Protein AF-A0AAW0WDM2-F1 (afdb_monomer_lite)

Radius of gyration: 20.26 Å; chains: 1; bounding box: 42×29×61 Å

pLDDT: mean 85.29, std 6.75, range [55.72, 93.56]

Secondary structure (DSSP, 8-state):
-B-S-EEEE-SS-EEEEEEEEE-SEEEEE-SSEEEEEEEEEESSEEEEE-SSEEEEEEEEEEEEEEEEE-SSEEEEEEEEEEEEEEEEE-SSEEEEEEEEEEEEEEEEE-SSEEEEEEEEEEEEEEEEE-SSEEEEEEEEEEEEEEEEEESSEEEEEEEEEEEEEEEEEESSEEEEEEEEEEEEEEEEE-SSEEEEEEEEEEEEEEEEE-SSEEEEEEEEEEEEEEEEE-SSEEEEEEEEEEEEEEEE-

Foldseek 3Di:
DEDAEEEDDDAAEDEEEAEEAEYQYYEYEHAAEYHYEHYEYDHAEYEYDYAEYYHEYQYEYDYQEYEYEYAAEYAYEQYEYDYQYYEYEYAAYYAYYQYEYDYQDAEYEYAHEAHEYQYEDDYAEAEYEYAAEYEYENYEYDYAEHEYEYAAYYYEEQYEEEYAEYEYEYEAYDHEENYEYEYQEYEYEYAAEDAYYQYEDDYAEYEYEYAAEDHEENYEEEYAEYEYEYNHYDDYYNYDYDYVYYDYD

Organism: Cherax quadricarinatus (NCBI:txid27406)

Sequence (249 aa):
YLCARFTDFVQDSLSLYHICYLCPRFTIFVPDSLYLCQIHYLGTGFTIFVPDLLYLYQIHYLCTRLIIFVPDSLSLYQIHYLCTRFIMFVPDSLSLYQIRYLSTRFTIFVPGLLYLYQIHYLCTRFTVFVPDSLSLYQIHCLCTRFTVFVPDSLSLNQIHYFCTRFTIFVTDSLSLSQIHCLCTRFTVIVPDSLSLYQIHYLCTRFTIFVPDSLYLYQIHCLYTRFITFVPDSLSLYQIHYLCTRFTIF

Structure (mmCIF, N/CA/C/O backbone):
data_AF-A0AAW0WDM2-F1
#
_entry.id   AF-A0AAW0WDM2-F1
#
loop_
_atom_site.group_PDB
_atom_site.id
_atom_site.type_symbol
_atom_site.label_atom_id
_atom_site.label_alt_id
_atom_site.label_comp_id
_atom_site.label_asym_id
_atom_site.label_entity_id
_atom_site.label_seq_id
_atom_site.pdbx_PDB_ins_code
_atom_site.Cartn_x
_atom_site.Cartn_y
_atom_site.Cartn_z
_atom_site.occupancy
_atom_site.B_iso_or_equiv
_atom_site.auth_seq_id
_atom_site.auth_comp_id
_atom_site.auth_asym_id
_atom_site.auth_atom_id
_atom_site.pdbx_PDB_model_num
ATOM 1 N N . TYR A 1 1 ? 12.343 15.964 -24.902 1.00 60.69 1 TYR A N 1
ATOM 2 C CA . TYR A 1 1 ? 11.779 15.396 -26.144 1.00 60.69 1 TYR A CA 1
ATOM 3 C C . TYR A 1 1 ? 10.294 15.699 -26.241 1.00 60.69 1 TYR A C 1
ATOM 5 O O . TYR A 1 1 ? 9.592 15.554 -25.243 1.00 60.69 1 TYR A O 1
ATOM 13 N N . LEU A 1 2 ? 9.839 16.141 -27.416 1.00 60.16 2 LEU A N 1
ATOM 14 C CA . LEU A 1 2 ? 8.437 16.448 -27.705 1.00 60.16 2 LEU A CA 1
ATOM 15 C C . LEU A 1 2 ? 7.933 15.421 -28.718 1.00 60.16 2 LEU A C 1
ATOM 17 O O . LEU A 1 2 ? 8.540 15.255 -29.773 1.00 60.16 2 LEU A O 1
ATOM 21 N N . CYS A 1 3 ? 6.890 14.673 -28.372 1.00 65.88 3 CYS A N 1
ATOM 22 C CA . CYS A 1 3 ? 6.428 13.565 -29.202 1.00 65.88 3 CYS A CA 1
ATOM 23 C C . CYS A 1 3 ? 4.940 13.272 -28.993 1.00 65.88 3 CYS A C 1
ATOM 25 O O . CYS A 1 3 ? 4.391 13.537 -27.926 1.00 65.88 3 CYS A O 1
ATOM 27 N N . ALA A 1 4 ? 4.278 12.696 -29.999 1.00 55.72 4 ALA A N 1
ATOM 28 C CA . ALA A 1 4 ? 2.874 12.285 -29.893 1.00 55.72 4 ALA A CA 1
ATOM 29 C C . ALA A 1 4 ? 2.705 10.946 -29.149 1.00 55.72 4 ALA A C 1
ATOM 31 O O . ALA A 1 4 ? 1.710 10.728 -28.462 1.00 55.72 4 ALA A O 1
ATOM 32 N N . ARG A 1 5 ? 3.681 10.043 -29.258 1.00 61.44 5 ARG A N 1
ATOM 33 C CA . ARG A 1 5 ? 3.767 8.788 -28.506 1.00 61.44 5 ARG A CA 1
ATOM 34 C C . ARG A 1 5 ? 5.228 8.362 -28.469 1.00 61.44 5 ARG A C 1
ATOM 36 O O . ARG A 1 5 ? 5.903 8.471 -29.486 1.00 61.44 5 ARG A O 1
ATOM 43 N N . PHE A 1 6 ? 5.682 7.878 -27.320 1.00 72.62 6 PHE A N 1
ATOM 44 C CA . PHE A 1 6 ? 7.016 7.310 -27.162 1.00 72.62 6 PHE A CA 1
ATOM 45 C C . PHE A 1 6 ? 6.918 5.881 -26.649 1.00 72.62 6 PHE A C 1
ATOM 47 O O . PHE A 1 6 ? 6.213 5.631 -25.667 1.00 72.62 6 PHE A O 1
ATOM 54 N N . THR A 1 7 ? 7.601 4.970 -27.327 1.00 69.62 7 THR A N 1
ATOM 55 C CA . THR A 1 7 ? 7.732 3.562 -26.957 1.00 69.62 7 THR A CA 1
ATOM 56 C C . THR A 1 7 ? 9.203 3.205 -27.090 1.00 69.62 7 THR A C 1
ATOM 58 O O . THR A 1 7 ? 9.667 3.051 -28.217 1.00 69.62 7 THR A O 1
ATOM 61 N N . ASP A 1 8 ? 9.905 3.090 -25.967 1.00 75.19 8 ASP A N 1
ATOM 62 C CA . ASP A 1 8 ? 11.294 2.624 -25.951 1.00 75.19 8 ASP A CA 1
ATOM 63 C C . ASP A 1 8 ? 11.353 1.182 -25.459 1.00 75.19 8 ASP A C 1
ATOM 65 O O . ASP A 1 8 ? 10.760 0.838 -24.431 1.00 75.19 8 ASP A O 1
ATOM 69 N N . PHE A 1 9 ? 12.076 0.365 -26.221 1.00 72.81 9 PHE A N 1
ATOM 70 C CA . PHE A 1 9 ? 12.456 -0.996 -25.877 1.00 72.81 9 PHE A CA 1
ATOM 71 C C . PHE A 1 9 ? 13.981 -1.054 -25.879 1.00 72.81 9 PHE A C 1
ATOM 73 O O . PHE A 1 9 ? 14.606 -0.845 -26.919 1.00 72.81 9 PHE A O 1
ATOM 80 N N . VAL A 1 10 ? 14.570 -1.293 -24.714 1.00 74.19 10 VAL A N 1
ATOM 81 C CA . VAL A 1 10 ? 16.023 -1.411 -24.539 1.00 74.19 10 VAL A CA 1
ATOM 82 C C . VAL A 1 10 ? 16.318 -2.872 -24.242 1.00 74.19 10 VAL A C 1
ATOM 84 O O . VAL A 1 10 ? 15.537 -3.492 -23.535 1.00 74.19 10 VAL A O 1
ATOM 87 N N . GLN A 1 11 ? 17.371 -3.446 -24.825 1.00 62.03 11 GLN A N 1
ATOM 88 C CA . GLN A 1 11 ? 17.665 -4.879 -24.671 1.00 62.03 11 GLN A CA 1
ATOM 89 C C . GLN A 1 11 ? 18.345 -5.237 -23.348 1.00 62.03 11 GLN A C 1
ATOM 91 O O . GLN A 1 11 ? 18.160 -6.356 -22.894 1.00 62.03 11 GLN A O 1
ATOM 96 N N . ASP A 1 12 ? 19.054 -4.285 -22.744 1.00 73.19 12 ASP A N 1
ATOM 97 C CA . ASP A 1 12 ? 19.857 -4.478 -21.533 1.00 73.19 12 ASP A CA 1
ATOM 98 C C . ASP A 1 12 ? 19.514 -3.380 -20.506 1.00 73.19 12 ASP A C 1
ATOM 100 O O . ASP A 1 12 ? 18.455 -2.756 -20.567 1.00 73.19 12 ASP A O 1
ATOM 104 N N . SER A 1 13 ? 20.431 -3.069 -19.588 1.00 80.38 13 SER A N 1
ATOM 105 C CA . SER A 1 13 ? 20.299 -1.935 -18.669 1.00 80.38 13 SER A CA 1
ATOM 106 C C . SER A 1 13 ? 20.271 -0.568 -19.371 1.00 80.38 13 SER A C 1
ATOM 108 O O . SER A 1 13 ? 21.017 -0.323 -20.323 1.00 80.38 13 SER A O 1
ATOM 110 N N . LEU A 1 14 ? 19.486 0.371 -18.840 1.00 81.94 14 LEU A N 1
ATOM 111 C CA . LEU A 1 14 ? 19.440 1.760 -19.296 1.00 81.94 14 LEU A CA 1
ATOM 112 C C . LEU A 1 14 ? 19.699 2.714 -18.127 1.00 81.94 14 LEU A C 1
ATOM 114 O O . LEU A 1 14 ? 19.013 2.666 -17.105 1.00 81.94 14 LEU A O 1
ATOM 118 N N . SER A 1 15 ? 20.635 3.644 -18.313 1.00 83.25 15 SER A N 1
ATOM 119 C CA . SER A 1 15 ? 20.819 4.780 -17.409 1.00 83.25 15 SER A CA 1
ATOM 120 C C . SER A 1 15 ? 20.519 6.089 -18.133 1.00 83.25 15 SER A C 1
ATOM 122 O O . SER A 1 15 ? 21.056 6.369 -19.204 1.00 83.25 15 SER A O 1
ATOM 124 N N . LEU A 1 16 ? 19.622 6.888 -17.561 1.00 81.62 16 LEU A N 1
ATOM 125 C CA . LEU A 1 16 ? 19.203 8.171 -18.111 1.00 81.62 16 LEU A CA 1
ATOM 126 C C . LEU A 1 16 ? 19.387 9.265 -17.066 1.00 81.62 16 LEU A C 1
ATOM 128 O O . LEU A 1 16 ? 18.896 9.166 -15.941 1.00 81.62 16 LEU A O 1
ATOM 132 N N . TYR A 1 17 ? 20.046 10.341 -17.481 1.00 82.69 17 TYR A N 1
ATOM 133 C CA . TYR A 1 17 ? 20.314 11.511 -16.656 1.00 82.69 17 TYR A CA 1
ATOM 134 C C . TYR A 1 17 ? 19.717 12.748 -17.319 1.00 82.69 17 TYR A C 1
ATOM 136 O O . TYR A 1 17 ? 19.876 12.931 -18.525 1.00 82.69 17 TYR A O 1
ATOM 144 N N . HIS A 1 18 ? 19.064 13.605 -16.531 1.00 78.12 18 HIS A N 1
ATOM 145 C CA . HIS A 1 18 ? 18.551 14.909 -16.963 1.00 78.12 18 HIS A CA 1
ATOM 146 C C . HIS A 1 18 ? 17.642 14.852 -18.193 1.00 78.12 18 HIS A C 1
ATOM 148 O O . HIS A 1 18 ? 18.005 15.306 -19.282 1.00 78.12 18 HIS A O 1
ATOM 154 N N . ILE A 1 19 ? 16.423 14.332 -18.027 1.00 77.31 19 ILE A N 1
ATOM 155 C CA . ILE A 1 19 ? 15.500 14.201 -19.159 1.00 77.31 19 ILE A CA 1
ATOM 156 C C . ILE A 1 19 ? 14.145 14.831 -18.878 1.00 77.31 19 ILE A C 1
ATOM 158 O O . ILE A 1 19 ? 13.469 14.528 -17.900 1.00 77.31 19 ILE A O 1
ATOM 162 N N . CYS A 1 20 ? 13.714 15.673 -19.813 1.00 79.25 20 CYS A N 1
ATOM 163 C CA . CYS A 1 20 ? 12.368 16.223 -19.845 1.00 79.25 20 CYS A CA 1
ATOM 164 C C . CYS A 1 20 ? 11.577 15.597 -20.999 1.00 79.25 20 CYS A C 1
ATOM 166 O O . CYS A 1 20 ? 11.909 15.786 -22.178 1.00 79.25 20 CYS A O 1
ATOM 168 N N . TYR A 1 21 ? 10.507 14.880 -20.668 1.00 79.75 21 TYR A N 1
ATOM 169 C CA . TYR A 1 21 ? 9.581 14.289 -21.629 1.00 79.75 21 TYR A CA 1
ATOM 170 C C . TYR A 1 21 ? 8.260 15.051 -21.627 1.00 79.75 21 TYR A C 1
ATOM 172 O O . TYR A 1 21 ? 7.587 15.141 -20.602 1.00 79.75 21 TYR A O 1
ATOM 180 N N . LEU A 1 22 ? 7.873 15.556 -22.798 1.00 79.81 22 LEU A N 1
ATOM 181 C CA . LEU A 1 22 ? 6.582 16.193 -23.028 1.00 79.81 22 LEU A CA 1
ATOM 182 C C . LEU A 1 22 ? 5.837 15.400 -24.102 1.00 79.81 22 LEU A C 1
ATOM 184 O O . LEU A 1 22 ? 5.916 15.701 -25.294 1.00 79.81 22 LEU A O 1
ATOM 188 N N . CYS A 1 23 ? 5.172 14.331 -23.670 1.00 78.38 23 CYS A N 1
ATOM 189 C CA . CYS A 1 23 ? 4.486 13.407 -24.566 1.00 78.38 23 CYS A CA 1
ATOM 190 C C . CYS A 1 23 ? 3.175 12.940 -23.934 1.00 78.38 23 CYS A C 1
ATOM 192 O O . CYS A 1 23 ? 3.173 12.525 -22.773 1.00 78.38 23 CYS A O 1
ATOM 194 N N . PRO A 1 24 ? 2.049 12.917 -24.669 1.00 80.12 24 PRO A N 1
ATOM 195 C CA . PRO A 1 24 ? 0.768 12.558 -24.086 1.00 80.12 24 PRO A CA 1
ATOM 196 C C . PRO A 1 24 ? 0.748 11.090 -23.655 1.00 80.12 24 PRO A C 1
ATOM 198 O O . PRO A 1 24 ? 0.108 10.781 -22.653 1.00 80.12 24 PRO A O 1
ATOM 201 N N . ARG A 1 25 ? 1.467 10.191 -24.339 1.00 81.25 25 ARG A N 1
ATOM 202 C CA . ARG A 1 25 ? 1.668 8.806 -23.898 1.00 81.25 25 ARG A CA 1
ATOM 203 C C . ARG A 1 25 ? 3.128 8.403 -24.001 1.00 81.25 25 ARG A C 1
ATOM 205 O O . ARG A 1 25 ? 3.734 8.567 -25.059 1.00 81.25 25 ARG A O 1
ATOM 212 N N . PHE A 1 26 ? 3.647 7.843 -22.921 1.00 81.44 26 PHE A N 1
ATOM 213 C CA . PHE A 1 26 ? 5.000 7.320 -22.850 1.00 81.44 26 PHE A CA 1
ATOM 214 C C . PHE A 1 26 ? 4.974 5.942 -22.209 1.00 81.44 26 PHE A C 1
ATOM 216 O O . PHE A 1 26 ? 4.378 5.752 -21.145 1.00 81.44 26 PHE A O 1
ATOM 223 N N . THR A 1 27 ? 5.614 4.994 -22.879 1.00 81.69 27 THR A N 1
ATOM 224 C CA . THR A 1 27 ? 5.765 3.626 -22.407 1.00 81.69 27 THR A CA 1
ATOM 225 C C . THR A 1 27 ? 7.228 3.230 -22.534 1.00 81.69 27 THR A C 1
ATOM 227 O O . THR A 1 27 ? 7.788 3.357 -23.623 1.00 81.69 27 THR A O 1
ATOM 230 N N . ILE A 1 28 ? 7.828 2.740 -21.458 1.00 82.88 28 ILE A N 1
ATOM 231 C CA . ILE A 1 28 ? 9.193 2.214 -21.483 1.00 82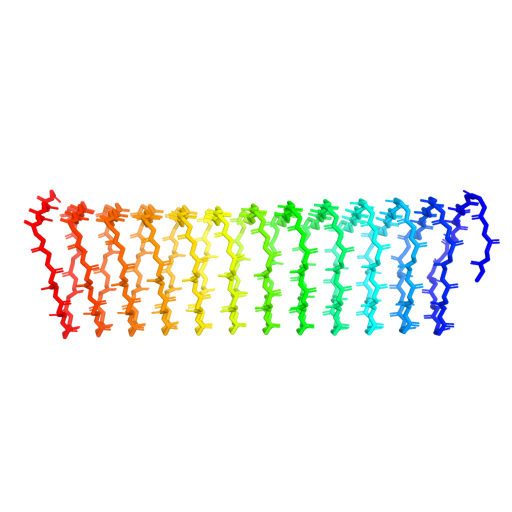.88 28 ILE A CA 1
ATOM 232 C C . ILE A 1 28 ? 9.195 0.772 -20.995 1.00 82.88 28 ILE A C 1
ATOM 234 O O . ILE A 1 28 ? 8.524 0.450 -20.010 1.00 82.88 28 ILE A O 1
ATOM 238 N N . PHE A 1 29 ? 9.921 -0.066 -21.727 1.00 85.06 29 PHE A N 1
ATOM 239 C CA . PHE A 1 29 ? 10.192 -1.451 -21.384 1.00 85.06 29 PHE A CA 1
ATOM 240 C C . PHE A 1 29 ? 11.705 -1.660 -21.369 1.00 85.06 29 PHE A C 1
ATOM 242 O O . PHE A 1 29 ? 12.365 -1.455 -22.390 1.00 85.06 29 PHE A O 1
ATOM 249 N N . VAL A 1 30 ? 12.235 -2.060 -20.216 1.00 82.56 30 VAL A N 1
ATOM 250 C CA . VAL A 1 30 ? 13.649 -2.415 -20.043 1.00 82.56 30 VAL A CA 1
ATOM 251 C C . VAL A 1 30 ? 13.693 -3.738 -19.290 1.00 82.56 30 VAL A C 1
ATOM 253 O O . VAL A 1 30 ? 13.163 -3.758 -18.187 1.00 82.56 30 VAL A O 1
ATOM 256 N N . PRO A 1 31 ? 14.224 -4.825 -19.872 1.00 74.69 31 PRO A N 1
ATOM 257 C CA . PRO A 1 31 ? 14.160 -6.166 -19.306 1.00 74.69 31 PRO A CA 1
ATOM 258 C C . PRO A 1 31 ? 15.004 -6.311 -18.039 1.00 74.69 31 PRO A C 1
ATOM 260 O O . PRO A 1 31 ? 14.547 -6.980 -17.128 1.00 74.69 31 PRO A O 1
ATOM 263 N N . ASP A 1 32 ? 16.145 -5.627 -17.949 1.00 82.12 32 ASP A N 1
ATOM 264 C CA . ASP A 1 32 ? 17.052 -5.783 -16.810 1.00 82.12 32 ASP A CA 1
ATOM 265 C C . ASP A 1 32 ? 16.858 -4.648 -15.788 1.00 82.12 32 ASP A C 1
ATOM 267 O O . ASP A 1 32 ? 15.977 -4.672 -14.929 1.00 82.12 32 ASP A O 1
ATOM 271 N N . SER A 1 33 ? 17.673 -3.592 -15.887 1.00 84.69 33 SER A N 1
ATOM 272 C CA . SER A 1 33 ? 17.705 -2.502 -14.913 1.00 84.69 33 SER A CA 1
ATOM 273 C C . SER A 1 33 ? 17.541 -1.124 -15.547 1.00 84.69 33 SER A C 1
ATOM 275 O O . SER A 1 33 ? 18.125 -0.804 -16.583 1.00 84.69 33 SER A O 1
ATOM 277 N N . LEU A 1 34 ? 16.751 -0.272 -14.896 1.00 85.25 34 LEU A N 1
ATOM 278 C CA . LEU A 1 34 ? 16.521 1.110 -15.296 1.00 85.25 34 LEU A CA 1
ATOM 279 C C . LEU A 1 34 ? 16.926 2.054 -14.163 1.00 85.25 34 LEU A C 1
ATOM 281 O O . LEU A 1 34 ? 16.311 2.073 -13.096 1.00 85.25 34 LEU A O 1
ATOM 285 N N . TYR A 1 35 ? 17.917 2.896 -14.439 1.00 86.00 35 TYR A N 1
ATOM 286 C CA . TYR A 1 35 ? 18.356 3.964 -13.549 1.00 86.00 35 TYR A CA 1
ATOM 287 C C . TYR A 1 35 ? 17.964 5.309 -14.150 1.00 86.00 35 TYR A C 1
ATOM 289 O O . TYR A 1 35 ? 18.512 5.721 -15.172 1.00 86.00 35 TYR A O 1
ATOM 297 N N . LEU A 1 36 ? 17.026 6.016 -13.520 1.00 85.62 36 LEU A N 1
ATOM 298 C CA . LEU A 1 36 ? 16.674 7.377 -13.925 1.00 85.62 36 LEU A CA 1
ATOM 299 C C . LEU A 1 36 ? 17.088 8.373 -12.854 1.00 85.62 36 LEU A C 1
ATOM 301 O O . LEU A 1 36 ? 16.726 8.241 -11.684 1.00 85.62 36 LEU A O 1
ATOM 305 N N . CYS A 1 37 ? 17.772 9.422 -13.288 1.00 87.06 37 CYS A N 1
ATOM 306 C CA . CYS A 1 37 ? 18.150 10.542 -12.450 1.00 87.06 37 CYS A CA 1
ATOM 307 C C . CYS A 1 37 ? 17.636 11.843 -13.070 1.00 87.06 37 CYS A C 1
ATOM 309 O O . CYS A 1 37 ? 17.895 12.124 -14.242 1.00 87.06 37 CYS A O 1
ATOM 311 N N . GLN A 1 38 ? 16.922 12.645 -12.277 1.00 84.69 38 GLN A N 1
ATOM 312 C CA . GLN A 1 38 ? 16.457 13.982 -12.656 1.00 84.69 38 GLN A CA 1
ATOM 313 C C . GLN A 1 38 ? 15.595 13.978 -13.919 1.00 84.69 38 GLN A C 1
ATOM 315 O O . GLN A 1 38 ? 15.955 14.519 -14.968 1.00 84.69 38 GLN A O 1
ATOM 320 N N . ILE A 1 39 ? 14.425 13.351 -13.803 1.00 83.50 39 ILE A N 1
ATOM 321 C CA . ILE A 1 39 ? 13.438 13.300 -14.881 1.00 83.50 39 ILE A CA 1
ATOM 322 C C . ILE A 1 39 ? 12.219 14.141 -14.549 1.00 83.50 39 ILE A C 1
ATOM 324 O O . ILE A 1 39 ? 11.648 14.059 -13.462 1.00 83.50 39 ILE A O 1
ATOM 328 N N . HIS A 1 40 ? 11.768 14.888 -15.550 1.00 85.75 40 HIS A N 1
ATOM 329 C CA . HIS A 1 40 ? 10.475 15.550 -15.551 1.00 85.75 40 HIS A CA 1
ATOM 330 C C . HIS A 1 40 ? 9.617 14.976 -16.674 1.00 85.75 40 HIS A C 1
ATOM 332 O O . HIS A 1 40 ? 9.945 15.095 -17.855 1.00 85.75 40 HIS A O 1
ATOM 338 N N . TYR A 1 41 ? 8.496 14.365 -16.312 1.00 84.81 41 TYR A N 1
ATOM 339 C CA . TYR A 1 41 ? 7.519 13.875 -17.274 1.00 84.81 41 TYR A CA 1
ATOM 340 C C . TYR A 1 41 ? 6.236 14.695 -17.201 1.00 84.81 41 TYR A C 1
ATOM 342 O O . TYR A 1 41 ? 5.644 14.850 -16.129 1.00 84.81 41 TYR A O 1
ATOM 350 N N . LEU A 1 42 ? 5.778 15.160 -18.361 1.00 86.38 42 LEU A N 1
ATOM 351 C CA . LEU A 1 42 ? 4.509 15.850 -18.534 1.00 86.38 42 LEU A CA 1
ATOM 352 C C . LEU A 1 42 ? 3.711 15.179 -19.653 1.00 86.38 42 LEU A C 1
ATOM 354 O O . LEU A 1 42 ? 4.138 15.140 -20.810 1.00 86.38 42 LEU A O 1
ATOM 358 N N . GLY A 1 43 ? 2.532 14.657 -19.317 1.00 84.50 43 GLY A N 1
ATOM 359 C CA . GLY A 1 43 ? 1.713 13.940 -20.288 1.00 84.50 43 GLY A CA 1
ATOM 360 C C . GLY A 1 43 ? 0.384 13.439 -19.751 1.00 84.50 43 GLY A C 1
ATOM 361 O O . GLY A 1 43 ? -0.041 13.782 -18.656 1.00 84.50 43 GLY A O 1
ATOM 362 N N . THR A 1 44 ? -0.316 12.610 -20.524 1.00 85.50 44 THR A N 1
ATOM 363 C CA . THR A 1 44 ? -1.592 12.029 -20.075 1.00 85.50 44 THR A CA 1
ATOM 364 C C . THR A 1 44 ? -1.381 10.670 -19.424 1.00 85.50 44 THR A C 1
ATOM 366 O O . THR A 1 44 ? -1.967 10.413 -18.374 1.00 85.50 44 THR A O 1
ATOM 369 N N . GLY A 1 45 ? -0.527 9.821 -19.992 1.00 85.69 45 GLY A N 1
ATOM 370 C CA . GLY A 1 45 ? -0.333 8.447 -19.551 1.00 85.69 45 GLY A CA 1
ATOM 371 C C . GLY A 1 45 ? 1.131 8.042 -19.576 1.00 85.69 45 GLY A C 1
ATOM 372 O O . GLY A 1 45 ? 1.752 8.060 -20.636 1.00 85.69 45 GLY A O 1
ATOM 373 N N . PHE A 1 46 ? 1.634 7.623 -18.423 1.00 84.25 46 PHE A N 1
ATOM 374 C CA . PHE A 1 46 ? 2.981 7.098 -18.268 1.00 84.25 46 PHE A CA 1
ATOM 375 C C . PHE A 1 46 ? 2.922 5.658 -17.777 1.00 84.25 46 PHE A C 1
ATOM 377 O O . PHE A 1 46 ? 2.259 5.381 -16.770 1.00 84.25 46 PHE A O 1
ATOM 384 N N . THR A 1 47 ? 3.589 4.751 -18.486 1.00 85.62 47 THR A N 1
ATOM 385 C CA . THR A 1 47 ? 3.712 3.353 -18.069 1.00 85.62 47 THR A CA 1
ATOM 386 C C . THR A 1 47 ? 5.170 2.914 -18.081 1.00 85.62 47 THR A C 1
ATOM 388 O O . THR A 1 47 ? 5.808 2.957 -19.134 1.00 85.62 47 THR A O 1
ATOM 391 N N . ILE A 1 48 ? 5.671 2.463 -16.934 1.00 84.88 48 ILE A N 1
ATOM 392 C CA . ILE A 1 48 ? 6.976 1.802 -16.821 1.00 84.88 48 ILE A CA 1
ATOM 393 C C . ILE A 1 48 ? 6.744 0.314 -16.601 1.00 84.88 48 ILE A C 1
ATOM 395 O O . ILE A 1 48 ? 5.949 -0.053 -15.732 1.00 84.88 48 ILE A O 1
ATOM 399 N N . PHE A 1 49 ? 7.467 -0.507 -17.356 1.00 87.62 49 PHE A N 1
ATOM 400 C CA . PHE A 1 49 ? 7.627 -1.928 -17.092 1.00 87.62 49 PHE A CA 1
ATOM 401 C C . PHE A 1 49 ? 9.121 -2.267 -17.056 1.00 87.62 49 PHE A C 1
ATOM 403 O O . PHE A 1 49 ? 9.808 -2.085 -18.062 1.00 87.62 49 PHE A O 1
ATOM 410 N N . VAL A 1 50 ? 9.610 -2.725 -15.904 1.00 83.62 50 VAL A N 1
ATOM 411 C CA . VAL A 1 50 ? 11.004 -3.157 -15.711 1.00 83.62 50 VAL A CA 1
ATOM 412 C C . VAL A 1 50 ? 10.989 -4.427 -14.865 1.00 83.62 50 VAL A C 1
ATOM 414 O O . VAL A 1 50 ? 10.626 -4.297 -13.703 1.00 83.62 50 VAL A O 1
ATOM 417 N N . PRO A 1 51 ? 11.277 -5.622 -15.415 1.00 79.38 51 PRO A N 1
ATOM 418 C CA . PRO A 1 51 ? 11.303 -6.886 -14.682 1.00 79.38 51 PRO A CA 1
ATOM 419 C C . PRO A 1 51 ? 12.137 -6.842 -13.401 1.00 79.38 51 PRO A C 1
ATOM 421 O O . PRO A 1 51 ? 11.574 -7.054 -12.330 1.00 79.38 51 PRO A O 1
ATOM 424 N N . ASP A 1 52 ? 13.413 -6.469 -13.492 1.00 84.12 52 ASP A N 1
ATOM 425 C CA . ASP A 1 52 ? 14.314 -6.695 -12.362 1.00 84.12 52 ASP A CA 1
ATOM 426 C C . ASP A 1 52 ? 14.418 -5.457 -11.453 1.00 84.12 52 ASP A C 1
ATOM 428 O O . ASP A 1 52 ? 13.900 -5.414 -10.335 1.00 84.12 52 ASP A O 1
ATOM 432 N N . LEU A 1 53 ? 15.103 -4.405 -11.910 1.00 86.44 53 LEU A N 1
ATOM 433 C CA . LEU A 1 53 ? 15.569 -3.331 -11.023 1.00 86.44 53 LEU A CA 1
ATOM 434 C C . LEU A 1 53 ? 15.200 -1.942 -11.535 1.00 86.44 53 LEU A C 1
ATOM 436 O O . LEU A 1 53 ? 15.712 -1.479 -12.553 1.00 86.44 53 LEU A O 1
ATOM 440 N N . LEU A 1 54 ? 14.382 -1.214 -10.772 1.00 88.00 54 LEU A N 1
ATOM 441 C CA . LEU A 1 54 ? 14.059 0.188 -11.045 1.00 88.00 54 LEU A CA 1
ATOM 442 C C . LEU A 1 54 ? 14.590 1.109 -9.941 1.00 88.00 54 LEU A C 1
ATOM 444 O O . LEU A 1 54 ? 14.067 1.118 -8.824 1.00 88.00 54 LEU A O 1
ATOM 448 N N . TYR A 1 55 ? 15.562 1.957 -10.282 1.00 88.38 55 TYR A N 1
ATOM 449 C CA . TYR A 1 55 ? 16.048 3.029 -9.412 1.00 88.38 55 TYR A CA 1
ATOM 450 C C . TYR A 1 55 ? 15.673 4.395 -9.985 1.00 88.38 55 TYR A C 1
ATOM 452 O O . TYR A 1 55 ? 16.048 4.750 -11.105 1.00 88.38 55 TYR A O 1
ATOM 460 N N . LEU A 1 56 ? 14.950 5.189 -9.200 1.00 88.06 56 LEU A N 1
ATOM 461 C CA . LEU A 1 56 ? 14.512 6.528 -9.579 1.00 88.06 56 LEU A CA 1
ATOM 462 C C . LEU A 1 56 ? 14.985 7.556 -8.551 1.00 88.06 56 LEU A C 1
ATOM 464 O O . LEU A 1 56 ? 14.614 7.488 -7.380 1.00 88.06 56 LEU A O 1
ATOM 468 N N . TYR A 1 57 ? 15.729 8.558 -9.012 1.00 89.56 57 TYR A N 1
ATOM 469 C CA . TYR A 1 57 ? 16.248 9.644 -8.185 1.00 89.56 57 TYR A CA 1
ATOM 470 C C . TYR A 1 57 ? 15.794 11.005 -8.708 1.00 89.56 57 TYR A C 1
ATOM 472 O O . TYR A 1 57 ? 16.024 11.331 -9.873 1.00 89.56 57 TYR A O 1
ATOM 480 N N . GLN A 1 58 ? 15.182 11.818 -7.844 1.00 88.06 58 GLN A N 1
ATOM 481 C CA . GLN A 1 58 ? 14.733 13.179 -8.170 1.00 88.06 58 GLN A CA 1
ATOM 482 C C . GLN A 1 58 ? 13.807 13.228 -9.388 1.00 88.06 58 GLN A C 1
ATOM 484 O O . GLN A 1 58 ? 14.110 13.848 -10.405 1.00 88.06 58 GLN A O 1
ATOM 489 N N . ILE A 1 59 ? 12.663 12.552 -9.301 1.00 86.19 59 ILE A N 1
ATOM 490 C CA . ILE A 1 59 ? 11.719 12.479 -10.419 1.00 86.19 59 ILE A CA 1
ATOM 491 C C . ILE A 1 59 ? 10.463 13.301 -10.135 1.00 86.19 59 ILE A C 1
ATOM 493 O O . ILE A 1 59 ? 9.926 13.299 -9.028 1.00 86.19 59 ILE A O 1
ATOM 497 N N . HIS A 1 60 ? 9.942 13.952 -11.172 1.00 89.56 60 HIS A N 1
ATOM 498 C CA . HIS A 1 60 ? 8.656 14.636 -11.134 1.00 89.56 60 HIS A CA 1
ATOM 499 C C . HIS A 1 60 ? 7.744 14.138 -12.252 1.00 89.56 60 HIS A C 1
ATOM 501 O O . HIS A 1 60 ? 8.056 14.268 -13.437 1.00 89.56 60 HIS A O 1
ATOM 507 N N . TYR A 1 61 ? 6.573 13.634 -11.871 1.00 86.75 61 TYR A N 1
ATOM 508 C CA . TYR A 1 61 ? 5.544 13.193 -12.807 1.00 86.75 61 TYR A CA 1
ATOM 509 C C . TYR A 1 61 ? 4.315 14.086 -12.714 1.00 86.75 61 TYR A C 1
ATOM 511 O O . TYR A 1 61 ? 3.670 14.151 -11.667 1.00 86.75 61 TYR A O 1
ATOM 519 N N . LEU A 1 62 ? 3.957 14.719 -13.830 1.00 89.50 62 LEU A N 1
ATOM 520 C CA . LEU A 1 62 ? 2.705 15.442 -14.004 1.00 89.50 62 LEU A CA 1
ATOM 521 C C . LEU A 1 62 ? 1.860 14.721 -15.053 1.00 89.50 62 LEU A C 1
ATOM 523 O O . LEU A 1 62 ? 2.135 14.805 -16.253 1.00 89.50 62 LEU A O 1
ATOM 527 N N . CYS A 1 63 ? 0.852 13.973 -14.604 1.00 85.94 63 CYS A N 1
ATOM 528 C CA . CYS A 1 63 ? 0.117 13.092 -15.500 1.00 85.94 63 CYS A CA 1
ATOM 529 C C . CYS A 1 63 ? -1.353 12.890 -15.152 1.00 85.94 63 CYS A C 1
ATOM 531 O O . CYS A 1 63 ? -1.787 13.142 -14.040 1.00 85.94 63 CYS A O 1
ATOM 533 N N . THR A 1 64 ? -2.170 12.384 -16.076 1.00 88.12 64 THR A N 1
ATOM 534 C CA . THR A 1 64 ? -3.503 11.904 -15.664 1.00 88.12 64 THR A CA 1
ATOM 535 C C . THR A 1 64 ? -3.381 10.523 -15.028 1.00 88.12 64 THR A C 1
ATOM 537 O O . THR A 1 64 ? -3.911 10.279 -13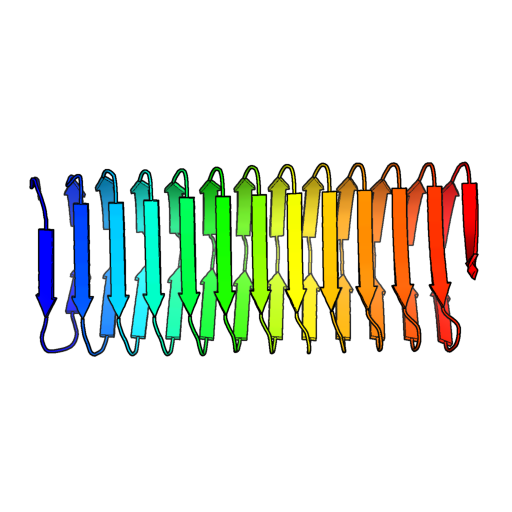.946 1.00 88.12 64 THR A O 1
ATOM 540 N N . ARG A 1 65 ? -2.613 9.626 -15.649 1.00 89.25 65 ARG A N 1
ATOM 541 C CA . ARG A 1 65 ? -2.462 8.244 -15.212 1.00 89.25 65 ARG A CA 1
ATOM 542 C C . ARG A 1 65 ? -0.997 7.841 -15.198 1.00 89.25 65 ARG A C 1
ATOM 544 O O . ARG A 1 65 ? -0.335 7.908 -16.231 1.00 89.25 65 ARG A O 1
ATOM 551 N N . LEU A 1 66 ? -0.546 7.358 -14.048 1.00 87.50 66 LEU A N 1
ATOM 552 C CA . LEU A 1 66 ? 0.749 6.711 -13.894 1.00 87.50 66 LEU A CA 1
ATOM 553 C C . LEU A 1 66 ? 0.543 5.243 -13.536 1.00 87.50 66 LEU A C 1
ATOM 555 O O . LEU A 1 66 ? -0.252 4.935 -12.641 1.00 87.50 66 LEU A O 1
ATOM 559 N N . ILE A 1 67 ? 1.244 4.358 -14.237 1.00 88.44 67 ILE A N 1
ATOM 560 C CA . ILE A 1 67 ? 1.320 2.937 -13.906 1.00 88.44 67 ILE A CA 1
ATOM 561 C C . ILE A 1 67 ? 2.789 2.539 -13.861 1.00 88.44 67 ILE A C 1
ATOM 563 O O . ILE A 1 67 ? 3.512 2.753 -14.832 1.00 88.44 67 ILE A O 1
ATOM 567 N N . ILE A 1 68 ? 3.214 1.952 -12.752 1.00 87.31 68 ILE A N 1
ATOM 568 C CA . ILE A 1 68 ? 4.535 1.339 -12.630 1.00 87.31 68 ILE A CA 1
ATOM 569 C C . ILE A 1 68 ? 4.337 -0.139 -12.310 1.00 87.31 68 ILE A C 1
ATOM 571 O O . ILE A 1 68 ? 3.573 -0.472 -11.401 1.00 87.31 68 ILE A O 1
ATOM 575 N N . PHE A 1 69 ? 5.010 -0.998 -13.067 1.00 89.62 69 PHE A N 1
ATOM 576 C CA . PHE A 1 69 ? 5.072 -2.431 -12.822 1.00 89.62 69 PHE A CA 1
ATOM 577 C C . PHE A 1 69 ? 6.538 -2.862 -12.789 1.00 89.62 69 PHE A C 1
ATOM 579 O O . PHE A 1 69 ? 7.238 -2.705 -13.791 1.00 89.62 69 PHE A O 1
ATOM 586 N N . VAL A 1 70 ? 6.983 -3.357 -11.635 1.00 85.75 70 VAL A N 1
ATOM 587 C CA . VAL A 1 70 ? 8.355 -3.836 -11.419 1.00 85.75 70 VAL A CA 1
ATOM 588 C C . VAL A 1 70 ? 8.297 -5.122 -10.602 1.00 85.75 70 VAL A C 1
ATOM 590 O O . VAL A 1 70 ? 8.049 -5.010 -9.411 1.00 85.75 70 VAL A O 1
ATOM 593 N N . PRO A 1 71 ? 8.406 -6.310 -11.221 1.00 81.25 71 PRO A N 1
ATOM 594 C CA . PRO A 1 71 ? 8.425 -7.610 -10.558 1.00 81.25 71 PRO A CA 1
ATOM 595 C C . PRO A 1 71 ? 9.314 -7.666 -9.320 1.00 81.25 71 PRO A C 1
ATOM 597 O O . PRO A 1 71 ? 8.787 -7.869 -8.230 1.00 81.25 71 PRO A O 1
ATOM 600 N N . ASP A 1 72 ? 10.609 -7.398 -9.457 1.00 86.19 72 ASP A N 1
ATOM 601 C CA . ASP A 1 72 ? 11.506 -7.706 -8.347 1.00 86.19 72 ASP A CA 1
ATOM 602 C C . ASP A 1 72 ? 11.634 -6.506 -7.402 1.00 86.19 72 ASP A C 1
ATOM 604 O O . ASP A 1 72 ? 11.051 -6.472 -6.314 1.00 86.19 72 ASP A O 1
ATOM 608 N N . SER A 1 73 ? 12.386 -5.471 -7.785 1.00 86.88 73 SER A N 1
ATOM 609 C CA . SER A 1 73 ? 12.747 -4.426 -6.823 1.00 86.88 73 SER A CA 1
ATOM 610 C C . SER A 1 73 ? 12.715 -3.009 -7.370 1.00 86.88 73 SER A C 1
ATOM 612 O O . SER A 1 73 ? 13.253 -2.667 -8.426 1.00 86.88 73 SER A O 1
ATOM 614 N N . LEU A 1 74 ? 12.084 -2.137 -6.585 1.00 89.88 74 LEU A N 1
ATOM 615 C CA . LEU A 1 74 ? 11.911 -0.735 -6.915 1.00 89.88 74 LEU A CA 1
ATOM 616 C C . LEU A 1 74 ? 12.359 0.145 -5.747 1.00 89.88 74 LEU A C 1
ATOM 618 O O . LEU A 1 74 ? 11.908 0.008 -4.607 1.00 89.88 74 LEU A O 1
ATOM 622 N N . SER A 1 75 ? 13.221 1.107 -6.064 1.00 91.25 75 SER A N 1
ATOM 623 C CA . SER A 1 75 ? 13.726 2.104 -5.121 1.00 91.25 75 SER A CA 1
ATOM 624 C C . SER A 1 75 ? 13.524 3.517 -5.659 1.00 91.25 75 SER A C 1
ATOM 626 O O . SER A 1 75 ? 13.970 3.874 -6.751 1.00 91.25 75 SER A O 1
ATOM 628 N N . LEU A 1 76 ? 12.805 4.332 -4.888 1.00 89.81 76 LEU A N 1
ATOM 629 C CA . LEU A 1 76 ? 12.487 5.717 -5.228 1.00 89.81 76 LEU A CA 1
ATOM 630 C C . LEU A 1 76 ? 13.077 6.658 -4.191 1.00 89.81 76 LEU A C 1
ATOM 632 O O . LEU A 1 76 ? 12.784 6.542 -3.001 1.00 89.81 76 LEU A O 1
ATOM 636 N N . TYR A 1 77 ? 13.810 7.657 -4.660 1.00 90.75 77 TYR A N 1
ATOM 637 C CA . TYR A 1 77 ? 14.378 8.696 -3.820 1.00 90.75 77 TYR A CA 1
ATOM 638 C C . TYR A 1 77 ? 13.967 10.078 -4.323 1.00 90.75 77 TYR A C 1
ATOM 640 O O . TYR A 1 77 ? 14.209 10.424 -5.480 1.00 90.75 77 TYR A O 1
ATOM 648 N N . GLN A 1 78 ? 13.373 10.887 -3.440 1.00 88.81 78 GLN A N 1
ATOM 649 C CA . GLN A 1 78 ? 12.946 12.262 -3.729 1.00 88.81 78 GLN A CA 1
ATOM 650 C C . GLN A 1 78 ? 12.023 12.353 -4.944 1.00 88.81 78 GLN A C 1
ATOM 652 O O . GLN A 1 78 ? 12.394 12.889 -5.986 1.00 88.81 78 GLN A O 1
ATOM 657 N N . ILE A 1 79 ? 10.807 11.826 -4.821 1.00 86.50 79 ILE A N 1
ATOM 658 C CA . ILE A 1 79 ? 9.861 11.824 -5.940 1.00 86.50 79 ILE A CA 1
ATOM 659 C C . ILE A 1 79 ? 8.625 12.666 -5.642 1.00 86.50 79 ILE A C 1
ATOM 661 O O . ILE A 1 79 ? 8.077 12.655 -4.535 1.00 86.50 79 ILE A O 1
ATOM 665 N N . HIS A 1 80 ? 8.145 13.372 -6.665 1.00 89.69 80 HIS A N 1
ATOM 666 C CA . HIS A 1 80 ? 6.885 14.103 -6.624 1.00 89.69 80 HIS A CA 1
ATOM 667 C C . HIS A 1 80 ? 5.963 13.619 -7.735 1.00 89.69 80 HIS A C 1
ATOM 669 O O . HIS A 1 80 ? 6.249 13.758 -8.925 1.00 89.69 80 HIS A O 1
ATOM 675 N N . TYR A 1 81 ? 4.811 13.099 -7.335 1.00 86.81 81 TYR A N 1
ATOM 676 C CA . TYR A 1 81 ? 3.770 12.659 -8.251 1.00 86.81 81 TYR A CA 1
ATOM 677 C C . TYR A 1 81 ? 2.561 13.575 -8.145 1.00 86.81 81 TYR A C 1
ATOM 679 O O . TYR A 1 81 ? 1.946 13.691 -7.083 1.00 86.81 81 TYR A O 1
ATOM 687 N N . LEU A 1 82 ? 2.181 14.170 -9.271 1.00 89.06 82 LEU A N 1
ATOM 688 C CA . LEU A 1 82 ? 0.933 14.897 -9.432 1.00 89.06 82 LEU A CA 1
ATOM 689 C C . LEU A 1 82 ? 0.129 14.218 -10.533 1.00 89.06 82 LEU A C 1
ATOM 691 O O . LEU A 1 82 ? 0.283 14.530 -11.715 1.00 89.06 82 LEU A O 1
ATOM 695 N N . CYS A 1 83 ? -0.710 13.254 -10.143 1.00 85.44 83 CYS A N 1
ATOM 696 C CA . CYS A 1 83 ? -1.548 12.556 -11.108 1.00 85.44 83 CYS A CA 1
ATOM 697 C C . CYS A 1 83 ? -2.952 12.256 -10.611 1.00 85.44 83 CYS A C 1
ATOM 699 O O . CYS A 1 83 ? -3.163 12.014 -9.431 1.00 85.44 83 CYS A O 1
ATOM 701 N N . THR A 1 84 ? -3.946 12.210 -11.503 1.00 88.19 84 THR A N 1
ATOM 702 C CA . THR A 1 84 ? -5.314 11.886 -11.063 1.00 88.19 84 THR A CA 1
ATOM 703 C C . THR A 1 84 ? -5.390 10.451 -10.546 1.00 88.19 84 THR A C 1
ATOM 705 O O . THR A 1 84 ? -5.990 10.218 -9.493 1.00 88.19 84 THR A O 1
ATOM 708 N N . ARG A 1 85 ? -4.733 9.504 -11.222 1.00 88.56 85 ARG A N 1
ATOM 709 C CA . ARG A 1 85 ? -4.662 8.096 -10.825 1.00 88.56 85 ARG A CA 1
ATOM 710 C C . ARG A 1 85 ? -3.226 7.587 -10.846 1.00 88.56 85 ARG A C 1
ATOM 712 O O . ARG A 1 85 ? -2.576 7.608 -11.888 1.00 88.56 85 ARG A O 1
ATOM 719 N N . PHE A 1 86 ? -2.789 7.060 -9.712 1.00 87.25 86 PHE A N 1
ATOM 720 C CA . PHE A 1 86 ? -1.505 6.391 -9.556 1.00 87.25 86 PHE A CA 1
ATOM 721 C C . PHE A 1 86 ? -1.733 4.929 -9.182 1.00 87.25 86 PHE A C 1
ATOM 723 O O . PHE A 1 86 ? -2.460 4.646 -8.225 1.00 87.25 86 PHE A O 1
ATOM 730 N N . ILE A 1 87 ? -1.131 4.021 -9.948 1.00 88.88 87 ILE A N 1
ATOM 731 C CA . ILE A 1 87 ? -1.110 2.588 -9.664 1.00 88.88 87 ILE A CA 1
ATOM 732 C C . ILE A 1 87 ? 0.336 2.112 -9.695 1.00 88.88 87 ILE A C 1
ATOM 734 O O . ILE A 1 87 ? 1.063 2.396 -10.645 1.00 88.88 87 ILE A O 1
ATOM 738 N N . MET A 1 88 ? 0.715 1.345 -8.686 1.00 89.12 88 MET A N 1
ATOM 739 C CA . MET A 1 88 ? 2.015 0.702 -8.605 1.00 89.12 88 MET A CA 1
ATOM 740 C C . MET A 1 88 ? 1.833 -0.742 -8.155 1.00 89.12 88 MET A C 1
ATOM 742 O O . MET A 1 88 ? 1.059 -1.008 -7.232 1.00 89.12 88 MET A O 1
ATOM 746 N N . PHE A 1 89 ? 2.527 -1.647 -8.835 1.00 90.19 89 PHE A N 1
ATOM 747 C CA . PHE A 1 89 ? 2.548 -3.071 -8.534 1.00 90.19 89 PHE A CA 1
ATOM 748 C C . PHE A 1 89 ? 4.000 -3.542 -8.510 1.00 90.19 89 PHE A C 1
ATOM 750 O O . PHE A 1 89 ? 4.679 -3.439 -9.535 1.00 90.19 89 PHE A O 1
ATOM 757 N N . VAL A 1 90 ? 4.455 -4.005 -7.344 1.00 87.06 90 VAL A N 1
ATOM 758 C CA . VAL A 1 90 ? 5.825 -4.491 -7.131 1.00 87.06 90 VAL A CA 1
ATOM 759 C C . VAL A 1 90 ? 5.790 -5.761 -6.281 1.00 87.06 90 VAL A C 1
ATOM 761 O O . VAL A 1 90 ? 5.613 -5.633 -5.077 1.00 87.06 90 VAL A O 1
ATOM 764 N N . PRO A 1 91 ? 5.844 -6.961 -6.889 1.00 82.44 91 PRO A N 1
ATOM 765 C CA . PRO A 1 91 ? 5.859 -8.258 -6.220 1.00 82.44 91 PRO A CA 1
ATOM 766 C C . PRO A 1 91 ? 6.792 -8.345 -5.021 1.00 82.44 91 PRO A C 1
ATOM 768 O O . PRO A 1 91 ? 6.280 -8.570 -3.929 1.00 82.44 91 PRO A O 1
ATOM 771 N N . ASP A 1 92 ? 8.096 -8.114 -5.178 1.00 87.31 92 ASP A N 1
ATOM 772 C CA . ASP A 1 92 ? 9.014 -8.506 -4.102 1.00 87.31 92 ASP A CA 1
ATOM 773 C C . ASP A 1 92 ? 9.331 -7.370 -3.133 1.00 87.31 92 ASP A C 1
ATOM 775 O O . ASP A 1 92 ? 9.068 -7.489 -1.936 1.00 87.31 92 ASP A O 1
ATOM 779 N N . SER A 1 93 ? 9.916 -6.259 -3.596 1.00 87.06 93 SER A N 1
ATOM 780 C CA . SER A 1 93 ? 10.374 -5.215 -2.669 1.00 87.06 93 SER A CA 1
ATOM 781 C C . SER A 1 93 ? 10.248 -3.788 -3.189 1.00 87.06 93 SER A C 1
ATOM 783 O 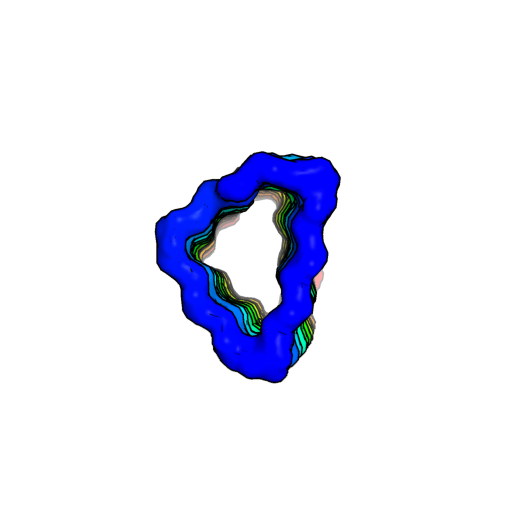O . SER A 1 93 ? 10.698 -3.429 -4.278 1.00 87.06 93 SER A O 1
ATOM 785 N N . LEU A 1 94 ? 9.674 -2.925 -2.350 1.00 90.81 94 LEU A N 1
ATOM 786 C CA . LEU A 1 94 ? 9.503 -1.508 -2.635 1.00 90.81 94 LEU A CA 1
ATOM 787 C C . LEU A 1 94 ? 10.062 -0.647 -1.502 1.00 90.81 94 LEU A C 1
ATOM 789 O O . LEU A 1 94 ? 9.583 -0.692 -0.367 1.00 90.81 94 LEU A O 1
ATOM 793 N N . SER A 1 95 ? 11.023 0.211 -1.841 1.00 91.94 95 SER A N 1
ATOM 794 C CA . SER A 1 95 ? 11.587 1.208 -0.931 1.00 91.94 95 SER A CA 1
ATOM 795 C C . SER A 1 95 ? 11.333 2.626 -1.440 1.00 91.94 95 SER A C 1
ATOM 797 O O . SER A 1 95 ? 11.724 3.004 -2.545 1.00 91.94 95 SER A O 1
ATOM 799 N N . LEU A 1 96 ? 10.650 3.431 -0.629 1.00 90.44 96 LEU A N 1
ATOM 800 C CA . LEU A 1 96 ? 10.288 4.807 -0.950 1.00 90.44 96 LEU A CA 1
ATOM 801 C C . LEU A 1 96 ? 10.879 5.762 0.082 1.00 90.44 96 LEU A C 1
ATOM 803 O O . LEU A 1 96 ? 10.544 5.690 1.265 1.00 90.44 96 LEU A O 1
ATOM 807 N N . TYR A 1 97 ? 11.685 6.711 -0.383 1.00 90.75 97 TYR A N 1
ATOM 808 C CA . TYR A 1 97 ? 12.306 7.726 0.455 1.00 90.75 97 TYR A CA 1
ATOM 809 C C . TYR A 1 97 ? 11.936 9.135 -0.013 1.00 90.75 97 TYR A C 1
ATOM 811 O O . TYR A 1 97 ? 12.159 9.496 -1.170 1.00 90.75 97 TYR A O 1
ATOM 819 N N . GLN A 1 98 ? 11.407 9.952 0.903 1.00 89.62 98 GLN A N 1
ATOM 820 C CA . GLN A 1 98 ? 11.048 11.356 0.663 1.00 89.62 98 GLN A CA 1
ATOM 821 C C . GLN A 1 98 ? 10.099 11.540 -0.519 1.00 89.62 98 GLN A C 1
ATOM 823 O O . GLN A 1 98 ? 10.458 12.116 -1.548 1.00 89.62 98 GLN A O 1
ATOM 828 N N . ILE A 1 99 ? 8.862 11.066 -0.375 1.00 86.38 99 ILE A N 1
ATOM 829 C CA . ILE A 1 99 ? 7.900 11.116 -1.479 1.00 86.38 99 ILE A CA 1
ATOM 830 C C . ILE A 1 99 ? 6.732 12.040 -1.171 1.00 86.38 99 ILE A C 1
ATOM 832 O O . ILE A 1 99 ? 6.206 12.090 -0.057 1.00 86.38 99 ILE A O 1
ATOM 836 N N . ARG A 1 100 ? 6.304 12.784 -2.193 1.00 89.31 100 ARG A N 1
ATOM 837 C CA . ARG A 1 100 ? 5.067 13.562 -2.159 1.00 89.31 100 ARG A CA 1
ATOM 838 C C . ARG A 1 100 ? 4.120 13.104 -3.252 1.00 89.31 100 ARG A C 1
ATOM 840 O O . ARG A 1 100 ? 4.462 13.113 -4.433 1.00 89.31 100 ARG A O 1
ATOM 847 N N . TYR A 1 101 ? 2.902 12.776 -2.848 1.00 85.06 101 TYR A N 1
ATOM 848 C CA . TYR A 1 101 ? 1.846 12.347 -3.748 1.00 85.06 101 TYR A CA 1
ATOM 849 C C . TYR A 1 101 ? 0.644 13.274 -3.650 1.00 85.06 101 TYR A C 1
ATOM 851 O O . TYR A 1 101 ? 0.045 13.427 -2.585 1.00 85.06 101 TYR A O 1
ATOM 859 N N . LEU A 1 102 ? 0.247 13.821 -4.794 1.00 89.50 102 LEU A N 1
ATOM 860 C CA . LEU A 1 102 ? -1.016 14.517 -4.977 1.00 89.50 102 LEU A CA 1
ATOM 861 C C . LEU A 1 102 ? -1.837 13.755 -6.018 1.00 89.50 102 LEU A C 1
ATOM 863 O O . LEU A 1 102 ? -1.495 13.742 -7.203 1.00 89.50 102 LEU A O 1
ATOM 867 N N . SER A 1 103 ? -2.908 13.089 -5.582 1.00 85.75 103 SER A N 1
ATOM 868 C CA . SER A 1 103 ? -3.741 12.316 -6.506 1.00 85.75 103 SER A CA 1
ATOM 869 C C . SER A 1 103 ? -5.201 12.225 -6.119 1.00 85.75 103 SER A C 1
ATOM 871 O O . SER A 1 103 ? -5.574 12.415 -4.972 1.00 85.75 103 SER A O 1
ATOM 873 N N . THR A 1 104 ? -6.080 11.889 -7.063 1.00 88.56 104 THR A N 1
ATOM 874 C CA . THR A 1 104 ? -7.448 11.528 -6.662 1.00 88.56 104 THR A CA 1
ATOM 875 C C . THR A 1 104 ? -7.453 10.123 -6.068 1.00 88.56 104 THR A C 1
ATOM 877 O O . THR A 1 104 ? -8.052 9.907 -5.013 1.00 88.56 104 THR A O 1
ATOM 880 N N . ARG A 1 105 ? -6.762 9.177 -6.713 1.00 87.81 105 ARG A N 1
ATOM 881 C CA . ARG A 1 105 ? -6.689 7.775 -6.304 1.00 87.81 105 ARG A CA 1
ATOM 882 C C . ARG A 1 105 ? -5.249 7.298 -6.314 1.00 87.81 105 ARG A C 1
ATOM 884 O O . ARG A 1 105 ? -4.587 7.371 -7.352 1.00 87.81 105 ARG A O 1
ATOM 891 N N . PHE A 1 106 ? -4.849 6.744 -5.182 1.00 87.62 106 PHE A N 1
ATOM 892 C CA . PHE A 1 106 ? -3.539 6.176 -4.959 1.00 87.62 106 PHE A CA 1
ATOM 893 C C . PHE A 1 106 ? -3.667 4.714 -4.543 1.00 87.62 106 PHE A C 1
ATOM 895 O O . PHE A 1 106 ? -4.284 4.424 -3.516 1.00 87.62 106 PHE A O 1
ATOM 902 N N . THR A 1 107 ? -3.114 3.813 -5.352 1.00 89.88 107 THR A N 1
ATOM 903 C CA . THR A 1 107 ? -3.153 2.366 -5.109 1.00 89.88 107 THR A CA 1
ATOM 904 C C . THR A 1 107 ? -1.751 1.778 -5.228 1.00 89.88 107 THR A C 1
ATOM 906 O O . THR A 1 107 ? -1.155 1.867 -6.305 1.00 89.88 107 THR A O 1
ATOM 909 N N . ILE A 1 108 ? -1.265 1.154 -4.156 1.00 88.50 108 ILE A N 1
ATOM 910 C CA . ILE A 1 108 ? -0.053 0.325 -4.152 1.00 88.50 108 ILE A CA 1
ATOM 911 C C . ILE A 1 108 ? -0.453 -1.112 -3.825 1.00 88.50 108 ILE A C 1
ATOM 913 O O . ILE A 1 108 ? -1.255 -1.339 -2.915 1.00 88.50 108 ILE A O 1
ATOM 917 N N . PHE A 1 109 ? 0.139 -2.055 -4.549 1.00 91.19 109 PHE A N 1
ATOM 918 C CA . PHE A 1 109 ? 0.100 -3.477 -4.240 1.00 91.19 109 PHE A CA 1
ATOM 919 C C . PHE A 1 109 ? 1.531 -4.022 -4.226 1.00 91.19 109 PHE A C 1
ATOM 921 O O . PHE A 1 109 ? 2.214 -3.940 -5.250 1.00 91.19 109 PHE A O 1
ATOM 928 N N . VAL A 1 110 ? 1.972 -4.527 -3.073 1.00 88.69 110 VAL A N 1
ATOM 929 C CA . VAL A 1 110 ? 3.317 -5.095 -2.877 1.00 88.69 110 VAL A CA 1
ATOM 930 C C . VAL A 1 110 ? 3.199 -6.384 -2.068 1.00 88.69 110 VAL A C 1
ATOM 932 O O . VAL A 1 110 ? 3.047 -6.277 -0.864 1.00 88.69 110 VAL A O 1
ATOM 935 N N . PRO A 1 111 ? 3.178 -7.572 -2.698 1.00 82.94 111 PRO A N 1
ATOM 936 C CA . PRO A 1 111 ? 3.207 -8.880 -2.046 1.00 82.94 111 PRO A CA 1
ATOM 937 C C . PRO A 1 111 ? 4.231 -8.985 -0.919 1.00 82.94 111 PRO A C 1
ATOM 939 O O . PRO A 1 111 ? 3.835 -9.243 0.209 1.00 82.94 111 PRO A O 1
ATOM 942 N N . GLY A 1 112 ? 5.497 -8.710 -1.225 1.00 88.19 112 GLY A N 1
ATOM 943 C CA . GLY A 1 112 ? 6.592 -8.811 -0.275 1.00 88.19 112 GLY A CA 1
ATOM 944 C C . GLY A 1 112 ? 6.710 -7.598 0.644 1.00 88.19 112 GLY A C 1
ATOM 945 O O . GLY A 1 112 ? 5.837 -7.301 1.459 1.00 88.19 112 GLY A O 1
ATOM 946 N N . LEU A 1 113 ? 7.832 -6.888 0.553 1.00 89.19 113 LEU A N 1
ATOM 947 C CA . LEU A 1 113 ? 8.235 -5.904 1.556 1.00 89.19 113 LEU A CA 1
ATOM 948 C C . LEU A 1 113 ? 8.000 -4.462 1.093 1.00 89.19 113 LEU A C 1
ATOM 950 O O . LEU A 1 113 ? 8.510 -4.030 0.055 1.00 89.19 113 LEU A O 1
ATOM 954 N N . LEU A 1 114 ? 7.301 -3.678 1.918 1.00 92.06 114 LEU A N 1
ATOM 955 C CA . LEU A 1 114 ? 7.084 -2.245 1.712 1.00 92.06 114 LEU A CA 1
ATOM 956 C C . LEU A 1 114 ? 7.775 -1.409 2.798 1.00 92.06 114 LEU A C 1
ATOM 958 O O . LEU A 1 114 ? 7.359 -1.413 3.959 1.00 92.06 114 LEU A O 1
ATOM 962 N N . TYR A 1 115 ? 8.748 -0.592 2.394 1.00 92.31 115 TYR A N 1
ATOM 963 C CA . TYR A 1 115 ? 9.432 0.370 3.263 1.00 92.31 115 TYR A CA 1
ATOM 964 C C . TYR A 1 115 ? 9.156 1.801 2.812 1.00 92.31 115 TYR A C 1
ATOM 966 O O . TYR A 1 115 ? 9.568 2.214 1.726 1.00 92.31 115 TYR A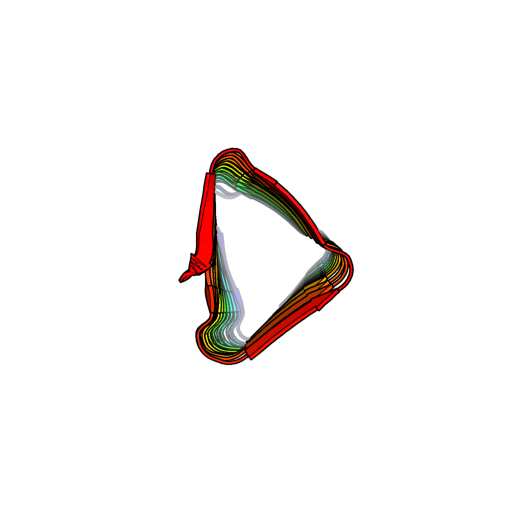 O 1
ATOM 974 N N . LEU A 1 116 ? 8.482 2.581 3.657 1.00 90.88 116 LEU A N 1
ATOM 975 C CA . LEU A 1 116 ? 8.129 3.971 3.379 1.00 90.88 116 LEU A CA 1
ATOM 976 C C . LEU A 1 116 ? 8.754 4.908 4.417 1.00 90.88 116 LEU A C 1
ATOM 978 O O . LEU A 1 116 ? 8.432 4.836 5.602 1.00 90.88 116 LEU A O 1
ATOM 982 N N . TYR A 1 117 ? 9.589 5.841 3.960 1.00 92.12 117 TYR A N 1
ATOM 983 C CA . TYR A 1 117 ? 10.252 6.830 4.807 1.00 92.12 117 TYR A CA 1
ATOM 984 C C . TYR A 1 117 ? 9.943 8.257 4.344 1.00 92.12 117 TYR A C 1
ATOM 986 O O . TYR A 1 117 ? 10.187 8.608 3.187 1.00 92.12 117 TYR A O 1
ATOM 994 N N . GLN A 1 118 ? 9.452 9.098 5.260 1.00 90.12 118 GLN A N 1
ATOM 995 C CA . GLN A 1 118 ? 9.130 10.512 5.018 1.00 90.12 118 GLN A CA 1
ATOM 996 C C . GLN A 1 118 ? 8.169 10.712 3.847 1.00 90.12 118 GLN A C 1
ATOM 998 O O . GLN A 1 118 ? 8.552 11.191 2.775 1.00 90.12 118 GLN A O 1
ATOM 1003 N N . ILE A 1 119 ? 6.900 10.355 4.045 1.00 87.19 119 ILE A N 1
ATOM 1004 C CA . ILE A 1 119 ? 5.911 10.433 2.967 1.00 87.19 119 ILE A CA 1
ATOM 1005 C C . ILE A 1 119 ? 4.760 11.373 3.291 1.00 87.19 119 ILE A C 1
ATOM 1007 O O . ILE A 1 119 ? 4.154 11.323 4.361 1.00 87.19 119 ILE A O 1
ATOM 1011 N N . HIS A 1 120 ? 4.422 12.203 2.305 1.00 90.00 120 HIS A N 1
ATOM 1012 C CA . HIS A 1 120 ? 3.248 13.061 2.333 1.00 90.00 120 HIS A CA 1
ATOM 1013 C C . HIS A 1 120 ? 2.251 12.646 1.252 1.00 90.00 120 HIS A C 1
ATOM 1015 O O . HIS A 1 120 ? 2.547 12.701 0.055 1.00 90.00 120 HIS A O 1
ATOM 1021 N N . TYR A 1 121 ? 1.041 12.297 1.679 1.00 86.94 121 TYR A N 1
ATOM 1022 C CA . TYR A 1 121 ? -0.060 11.936 0.797 1.00 86.94 121 TYR A CA 1
ATOM 1023 C C . TYR A 1 121 ? -1.199 12.940 0.908 1.00 86.94 121 TYR A C 1
ATOM 1025 O O . TYR A 1 121 ? -1.738 13.176 1.991 1.00 86.94 121 TYR A O 1
ATOM 1033 N N . LEU A 1 122 ? -1.626 13.463 -0.237 1.00 90.31 122 LEU A N 1
ATOM 1034 C CA . LEU A 1 122 ? -2.866 14.211 -0.375 1.00 90.31 122 LEU A CA 1
ATOM 1035 C C . LEU A 1 122 ? -3.709 13.547 -1.456 1.00 90.31 122 LEU A C 1
ATOM 1037 O O . LEU A 1 122 ? -3.377 13.595 -2.644 1.00 90.31 122 LEU A O 1
ATOM 1041 N N . CYS A 1 123 ? -4.797 12.893 -1.045 1.00 87.12 123 CYS A N 1
ATOM 1042 C CA . CYS A 1 123 ? -5.664 12.231 -2.008 1.00 87.12 123 CYS A CA 1
ATOM 1043 C C . CYS A 1 123 ? -7.111 12.051 -1.575 1.00 87.12 123 CYS A C 1
ATOM 1045 O O . CYS A 1 123 ? -7.456 12.167 -0.408 1.00 87.12 123 CYS A O 1
ATOM 1047 N N . THR A 1 124 ? -8.003 11.720 -2.510 1.00 90.69 124 THR A N 1
ATOM 1048 C CA . THR A 1 124 ? -9.362 11.338 -2.097 1.00 90.69 124 THR A CA 1
ATOM 1049 C C . THR A 1 124 ? -9.358 9.936 -1.498 1.00 90.69 124 THR A C 1
ATOM 1051 O O . THR A 1 124 ? -9.950 9.724 -0.439 1.00 90.69 124 THR A O 1
ATOM 1054 N N . ARG A 1 125 ? -8.671 8.985 -2.138 1.00 90.06 125 ARG A N 1
ATOM 1055 C CA . ARG A 1 125 ? -8.604 7.585 -1.714 1.00 90.06 125 ARG A CA 1
ATOM 1056 C C . ARG A 1 125 ? -7.168 7.092 -1.743 1.00 90.06 125 ARG A C 1
ATOM 1058 O O . ARG A 1 125 ? -6.541 7.123 -2.803 1.00 90.06 125 ARG A O 1
ATOM 1065 N N . PHE A 1 126 ? -6.731 6.592 -0.599 1.00 89.75 126 PHE A N 1
ATOM 1066 C CA . PHE A 1 126 ? -5.460 5.925 -0.401 1.00 89.75 126 PHE A CA 1
ATOM 1067 C C . PHE A 1 126 ? -5.709 4.463 -0.049 1.00 89.75 126 PHE A C 1
ATOM 1069 O O . PHE A 1 126 ? -6.386 4.183 0.942 1.00 89.75 126 PHE A O 1
ATOM 1076 N N . THR A 1 127 ? -5.182 3.551 -0.859 1.00 91.00 127 THR A N 1
ATOM 1077 C CA . THR A 1 127 ? -5.301 2.106 -0.647 1.00 91.00 127 THR A CA 1
ATOM 1078 C C . THR A 1 127 ? -3.930 1.457 -0.775 1.00 91.00 127 THR A C 1
ATOM 1080 O O . THR A 1 127 ? -3.286 1.601 -1.818 1.00 91.00 127 THR A O 1
ATOM 1083 N N . VAL A 1 128 ? -3.517 0.724 0.252 1.00 90.19 128 VAL A N 1
ATOM 1084 C CA . VAL A 1 128 ? -2.293 -0.082 0.244 1.00 90.19 128 VAL A CA 1
ATOM 1085 C C . VAL A 1 128 ? -2.646 -1.505 0.640 1.00 90.19 128 VAL A C 1
ATOM 1087 O O . VAL A 1 128 ? -3.397 -1.715 1.594 1.00 90.19 128 VAL A O 1
ATOM 1090 N N . PHE A 1 129 ? -2.118 -2.456 -0.120 1.00 91.50 129 PHE A N 1
ATOM 1091 C CA . PHE A 1 129 ? -2.239 -3.880 0.142 1.00 91.50 129 PHE A CA 1
ATOM 1092 C C . PHE A 1 129 ? -0.844 -4.498 0.119 1.00 91.50 129 PHE A C 1
ATOM 1094 O O . PHE A 1 129 ? -0.165 -4.407 -0.910 1.00 91.50 129 PHE A O 1
ATOM 1101 N N . VAL A 1 130 ? -0.433 -5.071 1.251 1.00 89.06 130 VAL A N 1
ATOM 1102 C CA . VAL A 1 130 ? 0.882 -5.693 1.429 1.00 89.06 130 VAL A CA 1
ATOM 1103 C C . VAL A 1 130 ? 0.730 -6.983 2.229 1.00 89.06 130 VAL A C 1
ATOM 1105 O O . VAL A 1 130 ? 0.589 -6.879 3.434 1.00 89.06 130 VAL A O 1
ATOM 1108 N N . PRO A 1 131 ? 0.662 -8.160 1.587 1.00 84.06 131 PRO A N 1
ATOM 1109 C CA . PRO A 1 131 ? 0.634 -9.479 2.215 1.00 84.06 131 PRO A CA 1
ATOM 1110 C C . PRO A 1 131 ? 1.627 -9.646 3.362 1.00 84.06 131 PRO A C 1
ATOM 1112 O O . PRO A 1 131 ? 1.188 -9.888 4.482 1.00 84.06 131 PRO A O 1
ATOM 1115 N N . ASP A 1 132 ? 2.914 -9.431 3.095 1.00 89.38 132 ASP A N 1
ATOM 1116 C CA . ASP A 1 132 ? 3.950 -9.841 4.038 1.00 89.38 132 ASP A CA 1
ATOM 1117 C C . ASP A 1 132 ? 4.235 -8.743 5.075 1.00 89.38 132 ASP A C 1
ATOM 1119 O O . ASP A 1 132 ? 3.744 -8.780 6.204 1.00 89.38 132 ASP A O 1
ATOM 1123 N N . SER A 1 133 ? 5.027 -7.716 4.730 1.00 88.94 133 SER A N 1
ATOM 1124 C CA . SER A 1 133 ? 5.382 -6.694 5.724 1.00 88.94 133 SER A CA 1
ATOM 1125 C C . SER A 1 133 ? 5.405 -5.262 5.222 1.00 88.94 133 SER A C 1
ATOM 1127 O O . SER A 1 133 ? 5.935 -4.924 4.161 1.00 88.94 133 SER A O 1
ATOM 1129 N N . LEU A 1 134 ? 4.853 -4.387 6.060 1.00 92.50 134 LEU A N 1
ATOM 1130 C CA . LEU A 1 134 ? 4.748 -2.962 5.812 1.00 92.50 134 LEU A CA 1
ATOM 1131 C C . LEU A 1 134 ? 5.359 -2.178 6.971 1.00 92.50 134 LEU A C 1
ATOM 1133 O O . LEU A 1 134 ? 4.921 -2.272 8.118 1.00 92.50 134 LEU A O 1
ATOM 1137 N N . SER A 1 135 ? 6.338 -1.336 6.654 1.00 93.12 135 SER A N 1
ATOM 1138 C CA . SER A 1 135 ? 6.938 -0.406 7.605 1.00 93.12 135 SER A CA 1
ATOM 1139 C C . SER A 1 135 ? 6.811 1.027 7.108 1.00 93.12 135 SER A C 1
ATOM 1141 O O . SER A 1 135 ? 7.255 1.378 6.010 1.00 93.12 135 SER A O 1
ATOM 1143 N N . LEU A 1 136 ? 6.173 1.872 7.919 1.00 91.25 136 LEU A N 1
ATOM 1144 C CA . LEU A 1 136 ? 6.018 3.293 7.633 1.00 91.25 136 LEU A CA 1
ATOM 1145 C C . LEU A 1 136 ? 6.669 4.136 8.723 1.00 91.25 136 LEU A C 1
ATOM 1147 O O . LEU A 1 136 ? 6.343 4.009 9.904 1.00 91.25 136 LEU A O 1
ATOM 1151 N N . TYR A 1 137 ? 7.517 5.065 8.302 1.00 92.81 137 TYR A N 1
ATOM 1152 C CA . TYR A 1 137 ? 8.174 6.026 9.171 1.00 92.81 137 TYR A CA 1
ATOM 1153 C C . TYR A 1 137 ? 7.920 7.453 8.686 1.00 92.81 137 TYR A C 1
ATOM 1155 O O . TYR A 1 137 ? 8.172 7.769 7.521 1.00 92.81 137 TYR A O 1
ATOM 1163 N N . GLN A 1 138 ? 7.466 8.329 9.588 1.00 91.50 138 GLN A N 1
ATOM 1164 C CA . GLN A 1 138 ? 7.204 9.747 9.309 1.00 91.50 138 GLN A CA 1
ATOM 1165 C C . GLN A 1 138 ? 6.218 9.945 8.158 1.00 91.50 138 GLN A C 1
ATOM 1167 O O . GLN A 1 138 ? 6.577 10.364 7.054 1.00 91.50 138 GLN A O 1
ATOM 1172 N N . ILE A 1 139 ? 4.948 9.644 8.422 1.00 89.12 139 ILE A N 1
ATOM 1173 C CA . ILE A 1 139 ? 3.890 9.795 7.424 1.00 89.12 139 ILE A CA 1
ATOM 1174 C C . ILE A 1 139 ? 2.924 10.917 7.783 1.00 89.12 139 ILE A C 1
ATOM 1176 O O . ILE A 1 139 ? 2.466 11.062 8.914 1.00 89.12 139 ILE A O 1
ATOM 1180 N N . HIS A 1 140 ? 2.549 11.681 6.761 1.00 90.81 140 HIS A N 1
ATOM 1181 C CA . HIS A 1 140 ? 1.456 12.636 6.826 1.00 90.81 140 HIS A CA 1
ATOM 1182 C C . HIS A 1 140 ? 0.447 12.342 5.721 1.00 90.81 140 HIS A C 1
ATOM 1184 O O . HIS A 1 140 ? 0.755 12.419 4.531 1.00 90.81 140 HIS A O 1
ATOM 1190 N N . CYS A 1 141 ? -0.785 12.048 6.118 1.00 88.31 141 CYS A N 1
ATOM 1191 C CA . CYS A 1 141 ? -1.846 11.643 5.208 1.00 88.31 141 CYS A CA 1
ATOM 1192 C C . CYS A 1 141 ? -3.075 12.532 5.375 1.00 88.31 141 CYS A C 1
ATOM 1194 O O . CYS A 1 141 ? -3.735 12.514 6.416 1.00 88.31 141 CYS A O 1
ATOM 1196 N N . LEU A 1 142 ? -3.426 13.247 4.308 1.00 92.25 142 LEU A N 1
ATOM 1197 C CA . LEU A 1 142 ? -4.665 14.006 4.177 1.00 92.25 142 LEU A CA 1
ATOM 1198 C C . LEU A 1 142 ? -5.539 13.329 3.124 1.00 92.25 142 LEU A C 1
ATOM 1200 O O . LEU A 1 142 ? -5.242 13.388 1.927 1.00 92.25 142 LEU A O 1
ATOM 1204 N N . CYS A 1 143 ? -6.615 12.663 3.546 1.00 88.94 143 CYS A N 1
ATOM 1205 C CA . CYS A 1 143 ? -7.485 12.005 2.578 1.00 88.94 143 CYS A CA 1
ATOM 1206 C C . CYS A 1 143 ? -8.935 11.845 3.004 1.00 88.94 143 CYS A C 1
ATOM 1208 O O . CYS A 1 143 ? -9.282 11.964 4.169 1.00 88.94 143 CYS A O 1
ATOM 1210 N N . THR A 1 144 ? -9.832 11.535 2.065 1.00 91.94 144 THR A N 1
ATOM 1211 C CA . THR A 1 144 ? -11.201 11.179 2.473 1.00 91.94 144 THR A CA 1
ATOM 1212 C C . THR A 1 144 ? -11.236 9.765 3.042 1.00 91.94 144 THR A C 1
ATOM 1214 O O . THR A 1 144 ? -11.863 9.542 4.078 1.00 91.94 144 THR A O 1
ATOM 1217 N N . ARG A 1 145 ? -10.550 8.815 2.398 1.00 91.31 145 ARG A N 1
ATOM 1218 C CA . ARG A 1 145 ? -10.504 7.408 2.803 1.00 91.31 145 ARG A CA 1
ATOM 1219 C C . ARG A 1 145 ? -9.072 6.901 2.776 1.00 91.31 145 ARG A C 1
ATOM 1221 O O . ARG A 1 145 ? -8.435 6.965 1.725 1.00 91.31 145 ARG A O 1
ATOM 1228 N N . PHE A 1 146 ? -8.646 6.357 3.906 1.00 91.00 146 PHE A N 1
ATOM 1229 C CA . PHE A 1 146 ? -7.387 5.656 4.081 1.00 91.00 146 PHE A CA 1
ATOM 1230 C C . PHE A 1 146 ? -7.678 4.200 4.426 1.00 91.00 146 PHE A C 1
ATOM 1232 O O . PHE A 1 146 ? -8.366 3.937 5.414 1.00 91.00 146 PHE A O 1
ATOM 1239 N N . THR A 1 147 ? -7.187 3.276 3.606 1.00 92.38 147 THR A N 1
ATOM 1240 C CA . THR A 1 147 ? -7.364 1.835 3.805 1.00 92.38 147 THR A CA 1
ATOM 1241 C C . THR A 1 147 ? -6.022 1.129 3.661 1.00 92.38 147 THR A C 1
ATOM 1243 O O . THR A 1 147 ? -5.380 1.256 2.614 1.00 92.38 147 THR A O 1
ATOM 1246 N N . VAL A 1 148 ? -5.632 0.371 4.680 1.00 92.06 148 VAL A N 1
ATOM 1247 C CA . VAL A 1 148 ? -4.441 -0.485 4.663 1.00 92.06 148 VAL A CA 1
ATOM 1248 C C . VAL A 1 148 ? -4.860 -1.905 5.012 1.00 92.06 148 VAL A C 1
ATOM 1250 O O . VAL A 1 148 ? -5.634 -2.104 5.950 1.00 92.06 148 VAL A O 1
ATOM 1253 N N . PHE A 1 149 ? -4.371 -2.861 4.231 1.00 92.56 149 PHE A N 1
ATOM 1254 C CA . PHE A 1 149 ? -4.554 -4.287 4.460 1.00 92.56 149 PHE A CA 1
ATOM 1255 C C . PHE A 1 149 ? -3.187 -4.963 4.437 1.00 92.56 149 PHE A C 1
ATOM 1257 O O . PHE A 1 149 ? -2.498 -4.880 3.416 1.00 92.56 149 PHE A O 1
ATOM 1264 N N . VAL A 1 150 ? -2.811 -5.578 5.557 1.00 90.62 150 VAL A N 1
ATOM 1265 C CA . VAL A 1 150 ? -1.524 -6.259 5.725 1.00 90.62 150 VAL A CA 1
ATOM 1266 C C . VAL A 1 150 ? -1.717 -7.520 6.554 1.00 90.62 150 VAL A C 1
ATOM 1268 O O . VAL A 1 150 ? -1.829 -7.373 7.757 1.00 90.62 150 VAL A O 1
ATOM 1271 N N . PRO A 1 151 ? -1.831 -8.714 5.960 1.00 86.06 151 PRO A N 1
ATOM 1272 C CA . PRO A 1 151 ? -1.878 -9.981 6.678 1.00 86.06 151 PRO A CA 1
ATOM 1273 C C . PRO A 1 151 ? -0.818 -10.077 7.780 1.00 86.06 151 PRO A C 1
ATOM 1275 O O . PRO A 1 151 ? -1.178 -9.931 8.946 1.00 86.06 151 PRO A O 1
ATOM 1278 N N . ASP A 1 152 ? 0.470 -10.183 7.454 1.00 90.31 152 ASP A N 1
ATOM 1279 C CA . ASP A 1 152 ? 1.411 -10.615 8.490 1.00 90.31 152 ASP A CA 1
ATOM 1280 C C . ASP A 1 152 ? 1.786 -9.467 9.443 1.00 90.31 152 ASP A C 1
ATOM 1282 O O . ASP A 1 152 ? 1.396 -9.445 10.613 1.00 90.31 152 ASP A O 1
ATOM 1286 N N . SER A 1 153 ? 2.557 -8.473 8.985 1.00 89.44 153 SER A N 1
ATOM 1287 C CA . SER A 1 153 ? 3.134 -7.488 9.914 1.00 89.44 153 SER A CA 1
ATOM 1288 C C . SER A 1 153 ? 3.112 -6.046 9.433 1.00 89.44 153 SER A C 1
ATOM 1290 O O . SER A 1 153 ? 3.584 -5.686 8.354 1.00 89.44 153 SER A O 1
ATOM 1292 N N . LEU A 1 154 ? 2.611 -5.170 10.301 1.00 93.38 154 LEU A N 1
ATOM 1293 C CA . LEU A 1 154 ? 2.555 -3.739 10.060 1.00 93.38 154 LEU A CA 1
ATOM 1294 C C . LEU A 1 154 ? 3.165 -2.960 11.226 1.00 93.38 154 LEU A C 1
ATOM 1296 O O . LEU A 1 154 ? 2.767 -3.082 12.387 1.00 93.38 154 LEU A O 1
ATOM 1300 N N . SER A 1 155 ? 4.111 -2.090 10.879 1.00 93.56 155 SER A N 1
ATOM 1301 C CA . SER A 1 155 ? 4.744 -1.144 11.794 1.00 93.56 155 SER A CA 1
ATOM 1302 C C . SER A 1 155 ? 4.584 0.287 11.301 1.00 93.56 155 SER A C 1
ATOM 1304 O O . SER A 1 155 ? 4.837 0.613 10.140 1.00 93.56 155 SER A O 1
ATOM 1306 N N . LEU A 1 156 ? 4.131 1.154 12.199 1.00 91.94 156 LEU A N 1
ATOM 1307 C CA . LEU A 1 156 ? 3.791 2.540 11.909 1.00 91.94 156 LEU A CA 1
ATOM 1308 C C . LEU A 1 156 ? 4.377 3.443 12.989 1.00 91.94 156 LEU A C 1
ATOM 1310 O O . LEU A 1 156 ? 3.936 3.416 14.137 1.00 91.94 156 LEU A O 1
ATOM 1314 N N . ASN A 1 157 ? 5.329 4.282 12.593 1.00 92.25 157 ASN A N 1
ATOM 1315 C CA . ASN A 1 157 ? 6.057 5.166 13.493 1.00 92.25 157 ASN A CA 1
ATOM 1316 C C . ASN A 1 157 ? 5.925 6.623 13.041 1.00 92.25 157 ASN A C 1
ATOM 1318 O O . ASN A 1 157 ? 6.202 6.944 11.883 1.00 92.25 157 ASN A O 1
ATOM 1322 N N . GLN A 1 158 ? 5.555 7.511 13.970 1.00 91.38 158 GLN A N 1
ATOM 1323 C CA . GLN A 1 158 ? 5.420 8.959 13.743 1.00 91.38 158 GLN A CA 1
ATOM 1324 C C . GLN A 1 158 ? 4.449 9.287 12.613 1.00 91.38 158 GLN A C 1
ATOM 1326 O O . GLN A 1 158 ? 4.852 9.667 11.511 1.00 91.38 158 GLN A O 1
ATOM 1331 N N . ILE A 1 159 ? 3.151 9.125 12.871 1.00 87.88 159 ILE A N 1
ATOM 1332 C CA . ILE A 1 159 ? 2.156 9.304 11.814 1.00 87.88 159 ILE A CA 1
ATOM 1333 C C . ILE A 1 159 ? 1.052 10.271 12.190 1.00 87.88 159 ILE A C 1
ATOM 1335 O O . ILE 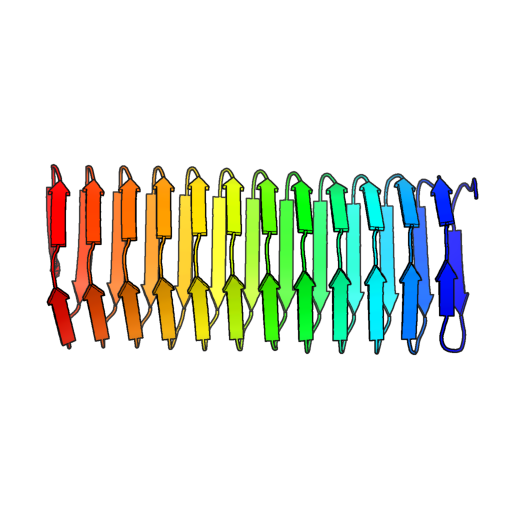A 1 159 ? 0.434 10.176 13.248 1.00 87.88 159 ILE A O 1
ATOM 1339 N N . HIS A 1 160 ? 0.751 11.159 11.245 1.00 90.50 160 HIS A N 1
ATOM 1340 C CA . HIS A 1 160 ? -0.354 12.095 11.319 1.00 90.50 160 HIS A CA 1
ATOM 1341 C C . HIS A 1 160 ? -1.381 11.806 10.224 1.00 90.50 160 HIS A C 1
ATOM 1343 O O . HIS A 1 160 ? -1.110 11.944 9.027 1.00 90.50 160 HIS A O 1
ATOM 1349 N N . TYR A 1 161 ? -2.593 11.459 10.644 1.00 86.69 161 TYR A N 1
ATOM 1350 C CA . TYR A 1 161 ? -3.718 11.190 9.758 1.00 86.69 161 TYR A CA 1
ATOM 1351 C C . TYR A 1 161 ? -4.829 12.212 9.955 1.00 86.69 161 TYR A C 1
ATOM 1353 O O . TYR A 1 161 ? -5.337 12.391 11.061 1.00 86.69 161 TYR A O 1
ATOM 1361 N N . PHE A 1 162 ? -5.285 12.802 8.855 1.00 91.00 162 PHE A N 1
ATOM 1362 C CA . PHE A 1 162 ? -6.531 13.553 8.808 1.00 91.00 162 PHE A CA 1
ATOM 1363 C C . PHE A 1 162 ? -7.415 12.963 7.719 1.00 91.00 162 PHE A C 1
ATOM 1365 O O . PHE A 1 162 ? -7.108 13.062 6.524 1.00 91.00 162 PHE A O 1
ATOM 1372 N N . CYS A 1 163 ? -8.503 12.307 8.121 1.00 88.38 163 CYS A N 1
ATOM 1373 C CA . CYS A 1 163 ? -9.385 11.692 7.142 1.00 88.38 163 CYS A CA 1
ATOM 1374 C C . CYS A 1 163 ? -10.826 11.506 7.586 1.00 88.38 163 CYS A C 1
ATOM 1376 O O . CYS A 1 163 ? -11.148 11.466 8.765 1.00 88.38 163 CYS A O 1
ATOM 1378 N N . THR A 1 164 ? -11.740 11.331 6.630 1.00 91.50 164 THR A N 1
ATOM 1379 C CA . THR A 1 164 ? -13.117 10.991 7.016 1.00 91.50 164 THR A CA 1
ATOM 1380 C C . THR A 1 164 ? -13.183 9.560 7.539 1.00 91.50 164 THR A C 1
ATOM 1382 O O . THR A 1 164 ? -13.799 9.317 8.576 1.00 91.50 164 THR A O 1
ATOM 1385 N N . ARG A 1 165 ? -12.530 8.613 6.859 1.00 90.81 165 ARG A N 1
ATOM 1386 C CA . ARG A 1 165 ? -12.513 7.199 7.235 1.00 90.81 165 ARG A CA 1
ATOM 1387 C C . ARG A 1 165 ? -11.094 6.668 7.214 1.00 90.81 165 ARG A C 1
ATOM 1389 O O . ARG A 1 165 ? -10.433 6.748 6.178 1.00 90.81 165 ARG A O 1
ATOM 1396 N N . PHE A 1 166 ? -10.710 6.080 8.333 1.00 90.31 166 PHE A N 1
ATOM 1397 C CA . PHE A 1 166 ? -9.458 5.382 8.523 1.00 90.31 166 PHE A CA 1
ATOM 1398 C C . PHE A 1 166 ? -9.745 3.921 8.838 1.00 90.31 166 PHE A C 1
ATOM 1400 O O . PHE A 1 166 ? -10.475 3.640 9.790 1.00 90.31 166 PHE A O 1
ATOM 1407 N N . THR A 1 167 ? -9.199 3.010 8.039 1.00 92.12 167 THR A N 1
ATOM 1408 C CA . THR A 1 167 ? -9.396 1.575 8.230 1.00 92.12 167 THR A CA 1
ATOM 1409 C C . THR A 1 167 ? -8.070 0.836 8.092 1.00 92.12 167 THR A C 1
ATOM 1411 O O . THR A 1 167 ? -7.440 0.916 7.035 1.00 92.12 167 THR A O 1
ATOM 1414 N N . ILE A 1 168 ? -7.681 0.093 9.124 1.00 92.19 168 ILE A N 1
ATOM 1415 C CA . ILE A 1 168 ? -6.582 -0.870 9.053 1.00 92.19 168 ILE A CA 1
ATOM 1416 C C . ILE A 1 168 ? -7.139 -2.264 9.324 1.00 92.19 168 ILE A C 1
ATOM 1418 O O . ILE A 1 168 ? -7.924 -2.450 10.257 1.00 92.19 168 ILE A O 1
ATOM 1422 N N . PHE A 1 169 ? -6.714 -3.216 8.505 1.00 93.50 169 PHE A N 1
ATOM 1423 C CA . PHE A 1 169 ? -6.878 -4.638 8.751 1.00 93.50 169 PHE A CA 1
ATOM 1424 C C . PHE A 1 169 ? -5.501 -5.291 8.721 1.00 93.50 169 PHE A C 1
ATOM 1426 O O . PHE A 1 169 ? -4.787 -5.150 7.724 1.00 93.50 169 PHE A O 1
ATOM 1433 N N . VAL A 1 170 ? -5.151 -5.969 9.808 1.00 90.19 170 VAL A N 1
ATOM 1434 C CA . VAL A 1 170 ? -3.945 -6.794 9.913 1.00 90.19 170 VAL A CA 1
ATOM 1435 C C . VAL A 1 170 ? -4.330 -8.139 10.485 1.00 90.19 170 VAL A C 1
ATOM 1437 O O . VAL A 1 170 ? -5.246 -8.144 11.295 1.00 90.19 170 VAL A O 1
ATOM 1440 N N . THR A 1 171 ? -3.733 -9.251 10.052 1.00 87.00 171 THR A N 1
ATOM 1441 C CA . THR A 1 171 ? -4.036 -10.553 10.669 1.00 87.00 171 THR A CA 1
ATOM 1442 C C . THR A 1 171 ? -3.163 -10.792 11.892 1.00 87.00 171 THR A C 1
ATOM 1444 O O . THR A 1 171 ? -3.721 -10.975 12.972 1.00 87.00 171 THR A O 1
ATOM 1447 N N . ASP A 1 172 ? -1.842 -10.645 11.774 1.00 90.19 172 ASP A N 1
ATOM 1448 C CA . ASP A 1 172 ? -0.960 -11.147 12.833 1.00 90.19 172 ASP A CA 1
ATOM 1449 C C . ASP A 1 172 ? -0.486 -10.025 13.770 1.00 90.19 172 ASP A C 1
ATOM 1451 O O . ASP A 1 172 ? -0.798 -10.006 14.962 1.00 90.19 172 ASP A O 1
ATOM 1455 N N . SER A 1 173 ? 0.270 -9.038 13.276 1.00 89.81 173 SER A N 1
ATOM 1456 C CA . SER A 1 173 ? 0.906 -8.054 14.169 1.00 89.81 173 SER A CA 1
ATOM 1457 C C . SER A 1 173 ? 0.824 -6.605 13.704 1.00 89.81 173 SER A C 1
ATOM 1459 O O . SER A 1 173 ? 1.314 -6.216 12.643 1.00 89.81 173 SER A O 1
ATOM 1461 N N . LEU A 1 174 ? 0.242 -5.760 14.559 1.00 93.19 174 LEU A N 1
ATOM 1462 C CA . LEU A 1 174 ? 0.159 -4.316 14.367 1.00 93.19 174 LEU A CA 1
ATOM 1463 C C . LEU A 1 174 ? 0.877 -3.575 15.498 1.00 93.19 174 LEU A C 1
ATOM 1465 O O . LEU A 1 174 ? 0.477 -3.633 16.663 1.00 93.19 174 LEU A O 1
ATOM 1469 N N . SER A 1 175 ? 1.896 -2.802 15.129 1.00 92.94 175 SER A N 1
ATOM 1470 C CA . SER A 1 175 ? 2.585 -1.870 16.023 1.00 92.94 175 SER A CA 1
ATOM 1471 C C . SER A 1 175 ? 2.396 -0.424 15.572 1.00 92.94 175 SER A C 1
ATOM 1473 O O . SER A 1 175 ? 2.667 -0.051 14.428 1.00 92.94 175 SER A O 1
ATOM 1475 N N . LEU A 1 176 ? 1.898 0.402 16.490 1.00 91.75 176 LEU A N 1
ATOM 1476 C CA . LEU A 1 176 ? 1.642 1.822 16.287 1.00 91.75 176 LEU A CA 1
ATOM 1477 C C . LEU A 1 176 ? 2.391 2.632 17.341 1.00 91.75 176 LEU A C 1
ATOM 1479 O O . LEU A 1 176 ? 2.097 2.518 18.532 1.00 91.75 176 LEU A O 1
ATOM 1483 N N . SER A 1 177 ? 3.296 3.509 16.910 1.00 91.50 177 SER A N 1
ATOM 1484 C CA . SER A 1 177 ? 3.994 4.439 17.796 1.00 91.50 177 SER A CA 1
ATOM 1485 C C . SER A 1 177 ? 3.848 5.891 17.339 1.00 91.50 177 SER A C 1
ATOM 1487 O O . SER A 1 177 ? 3.979 6.210 16.153 1.00 91.50 177 SER A O 1
ATOM 1489 N N . GLN A 1 178 ? 3.589 6.792 18.292 1.00 92.00 178 GLN A N 1
ATOM 1490 C CA . GLN A 1 178 ? 3.526 8.242 18.052 1.00 92.00 178 GLN A CA 1
ATOM 1491 C C . GLN A 1 178 ? 2.511 8.602 16.960 1.00 92.00 178 GLN A C 1
ATOM 1493 O O . GLN A 1 178 ? 2.832 9.225 15.944 1.00 92.00 178 GLN A O 1
ATOM 1498 N N . ILE A 1 179 ? 1.269 8.157 17.153 1.00 89.06 179 ILE A N 1
ATOM 1499 C CA . ILE A 1 179 ? 0.193 8.349 16.180 1.00 89.06 179 ILE A CA 1
ATOM 1500 C C . ILE A 1 179 ? -0.710 9.501 16.616 1.00 89.06 179 ILE A C 1
ATOM 1502 O O . ILE A 1 179 ? -1.201 9.550 17.742 1.00 89.06 179 ILE A O 1
ATOM 1506 N N . HIS A 1 180 ? -1.008 10.394 15.678 1.00 89.88 180 HIS A N 1
ATOM 1507 C CA . HIS A 1 180 ? -2.044 11.408 15.811 1.00 89.88 180 HIS A CA 1
ATOM 1508 C C . HIS A 1 180 ? -3.070 11.218 14.701 1.00 89.88 180 HIS A C 1
ATOM 1510 O O . HIS A 1 180 ? -2.762 11.377 13.519 1.00 89.88 180 HIS A O 1
ATOM 1516 N N . CYS A 1 181 ? -4.308 10.897 15.059 1.00 86.75 181 CYS A N 1
ATOM 1517 C CA . CYS A 1 181 ? -5.357 10.686 14.072 1.00 86.75 181 CYS A CA 1
ATOM 1518 C C . CYS A 1 181 ? -6.610 11.498 14.401 1.00 86.75 181 CYS A C 1
ATOM 1520 O O . CYS A 1 181 ? -7.188 11.415 15.485 1.00 86.75 181 CYS A O 1
ATOM 1522 N N . LEU A 1 182 ? -7.016 12.291 13.412 1.00 90.56 182 LEU A N 1
ATOM 1523 C CA . LEU A 1 182 ? -8.216 13.110 13.406 1.00 90.56 182 LEU A CA 1
ATOM 1524 C C . LEU A 1 182 ? -9.160 12.547 12.350 1.00 90.56 182 LEU A C 1
ATOM 1526 O O . LEU A 1 182 ? -8.861 12.595 11.149 1.00 90.56 182 LEU A O 1
ATOM 1530 N N . CYS A 1 183 ? -10.288 11.982 12.780 1.00 87.75 183 CYS A N 1
ATOM 1531 C CA . CYS A 1 183 ? -11.156 11.294 11.840 1.00 87.75 183 CYS A CA 1
ATOM 1532 C C . CYS A 1 183 ? -12.638 11.267 12.183 1.00 87.75 183 CYS A C 1
ATOM 1534 O O . CYS A 1 183 ? -13.043 11.407 13.326 1.00 87.75 183 CYS A O 1
ATOM 1536 N N . THR A 1 184 ? -13.513 11.029 11.202 1.00 89.88 184 THR A N 1
ATOM 1537 C CA . THR A 1 184 ? -14.918 10.753 11.565 1.00 89.88 184 THR A CA 1
ATOM 1538 C C . THR A 1 184 ? -15.069 9.317 12.052 1.00 89.88 184 THR A C 1
ATOM 1540 O O . THR A 1 184 ? -15.726 9.078 13.065 1.00 89.88 184 THR A O 1
ATOM 1543 N N . ARG A 1 185 ? -14.446 8.357 11.363 1.00 88.44 185 ARG A N 1
ATOM 1544 C CA . ARG A 1 185 ? -14.499 6.933 11.701 1.00 88.44 185 ARG A CA 1
ATOM 1545 C C . ARG A 1 185 ? -13.107 6.330 11.663 1.00 88.44 185 ARG A C 1
ATOM 1547 O O . ARG A 1 185 ? -12.450 6.411 10.626 1.00 88.44 185 ARG A O 1
ATOM 1554 N N . PHE A 1 186 ? -12.736 5.696 12.764 1.00 88.62 186 PHE A N 1
ATOM 1555 C CA . PHE A 1 186 ? -11.530 4.901 12.905 1.00 88.62 186 PHE A CA 1
ATOM 1556 C C . PHE A 1 186 ? -11.916 3.447 13.126 1.00 88.62 186 PHE A C 1
ATOM 1558 O O . PHE A 1 186 ? -12.707 3.163 14.029 1.00 88.62 186 PHE A O 1
ATOM 1565 N N . THR A 1 187 ? -11.372 2.546 12.316 1.00 90.06 187 THR A N 1
ATOM 1566 C CA . THR A 1 187 ? -11.577 1.109 12.483 1.00 90.06 187 THR A CA 1
ATOM 1567 C C . THR A 1 187 ? -10.247 0.378 12.396 1.00 90.06 187 THR A C 1
ATOM 1569 O O . THR A 1 187 ? -9.541 0.512 11.394 1.00 90.06 187 THR A O 1
ATOM 1572 N N . VAL A 1 188 ? -9.933 -0.417 13.412 1.00 90.12 188 VAL A N 1
ATOM 1573 C CA . VAL A 1 188 ? -8.778 -1.318 13.415 1.00 90.12 188 VAL A CA 1
ATOM 1574 C C . VAL A 1 188 ? -9.258 -2.717 13.763 1.00 90.12 188 VAL A C 1
ATOM 1576 O O . VAL A 1 188 ? -10.020 -2.895 14.712 1.00 90.12 188 VAL A O 1
ATOM 1579 N N . ILE A 1 189 ? -8.848 -3.685 12.954 1.00 90.75 189 ILE A N 1
ATOM 1580 C CA . ILE A 1 189 ? -9.151 -5.103 13.133 1.00 90.75 189 ILE A CA 1
ATOM 1581 C C . ILE A 1 189 ? -7.814 -5.827 13.088 1.00 90.75 189 ILE A C 1
ATOM 1583 O O . ILE A 1 189 ? -7.140 -5.748 12.059 1.00 90.75 189 ILE A O 1
ATOM 1587 N N . VAL A 1 190 ? -7.440 -6.455 14.203 1.00 89.38 190 VAL A N 1
ATOM 1588 C CA . VAL A 1 190 ? -6.198 -7.223 14.341 1.00 89.38 190 VAL A CA 1
ATOM 1589 C C . VAL A 1 190 ? -6.473 -8.468 15.178 1.00 89.38 190 VAL A C 1
ATOM 1591 O O . VAL A 1 190 ? -6.550 -8.328 16.390 1.00 89.38 190 VAL A O 1
ATOM 1594 N N . PRO A 1 191 ? -6.699 -9.640 14.559 1.00 86.81 191 PRO A N 1
ATOM 1595 C CA . PRO A 1 191 ? -6.882 -10.918 15.235 1.00 86.81 191 PRO A CA 1
ATOM 1596 C C . PRO A 1 191 ? -5.858 -11.178 16.350 1.00 86.81 191 PRO A C 1
ATOM 1598 O O . PRO A 1 191 ? -6.255 -11.264 17.511 1.00 86.81 191 PRO A O 1
ATOM 1601 N N . ASP A 1 192 ? -4.561 -11.190 16.039 1.00 89.38 192 ASP A N 1
ATOM 1602 C CA . ASP A 1 192 ? -3.606 -11.739 17.007 1.00 89.38 192 ASP A CA 1
ATOM 1603 C C . ASP A 1 192 ? -3.024 -10.658 17.944 1.00 89.38 192 ASP A C 1
ATOM 1605 O O . ASP A 1 192 ? -3.252 -10.655 19.156 1.00 89.38 192 ASP A O 1
ATOM 1609 N N . SER A 1 193 ? -2.248 -9.696 17.432 1.00 88.25 193 SER A N 1
ATOM 1610 C CA . SER A 1 193 ? -1.502 -8.783 18.314 1.00 88.25 193 SER A CA 1
ATOM 1611 C C . SER A 1 193 ? -1.536 -7.314 17.913 1.00 88.25 193 SER A C 1
ATOM 1613 O O . SER A 1 193 ? -1.137 -6.911 16.820 1.00 88.25 193 SER A O 1
ATOM 1615 N N . LEU A 1 194 ? -1.966 -6.469 18.855 1.00 90.88 194 LEU A N 1
ATOM 1616 C CA . LEU A 1 194 ? -2.029 -5.021 18.697 1.00 90.88 194 LEU A CA 1
ATOM 1617 C C . LEU A 1 194 ? -1.271 -4.303 19.816 1.00 90.88 194 LEU A C 1
ATOM 1619 O O . LEU A 1 194 ? -1.624 -4.393 20.992 1.00 90.88 194 LEU A O 1
ATOM 1623 N N . SER A 1 195 ? -0.269 -3.512 19.432 1.00 90.69 195 SER A N 1
ATOM 1624 C CA . SER A 1 195 ? 0.512 -2.669 20.340 1.00 90.69 195 SER A CA 1
ATOM 1625 C C . SER A 1 195 ? 0.403 -1.192 19.960 1.00 90.69 195 SER A C 1
ATOM 1627 O O . SER A 1 195 ? 0.746 -0.786 18.849 1.00 90.69 195 SER A O 1
ATOM 1629 N N . LEU A 1 196 ? -0.093 -0.373 20.892 1.00 89.06 196 LEU A N 1
ATOM 1630 C CA . LEU A 1 196 ? -0.242 1.074 20.735 1.00 89.06 196 LEU A CA 1
ATOM 1631 C C . LEU A 1 196 ? 0.605 1.816 21.769 1.00 89.06 196 LEU A C 1
ATOM 1633 O O . LEU A 1 196 ? 0.421 1.640 22.975 1.00 89.06 196 LEU A O 1
ATOM 1637 N N . TYR A 1 197 ? 1.466 2.713 21.297 1.00 89.69 197 TYR A N 1
ATOM 1638 C CA . TYR A 1 197 ? 2.336 3.537 22.127 1.00 89.69 197 TYR A CA 1
ATOM 1639 C C . TYR A 1 197 ? 2.209 5.017 21.757 1.00 89.69 197 TYR A C 1
ATOM 1641 O O . TYR A 1 197 ? 2.409 5.387 20.600 1.00 89.69 197 TYR A O 1
ATOM 1649 N N . GLN A 1 198 ? 1.923 5.879 22.739 1.00 89.00 198 GLN A N 1
ATOM 1650 C CA . GLN A 1 198 ? 1.829 7.336 22.553 1.00 89.00 198 GLN A CA 1
ATOM 1651 C C . GLN A 1 198 ? 0.858 7.722 21.436 1.00 89.00 198 GLN A C 1
ATOM 1653 O O . GLN A 1 198 ? 1.257 8.236 20.388 1.00 89.00 198 GLN A O 1
ATOM 1658 N N . ILE A 1 199 ? -0.428 7.446 21.642 1.00 84.75 199 ILE A N 1
ATOM 1659 C CA . ILE A 1 199 ? -1.434 7.701 20.613 1.00 84.75 199 ILE A CA 1
ATOM 1660 C C . ILE A 1 199 ? -2.463 8.725 21.059 1.00 84.75 199 ILE A C 1
ATOM 1662 O O . ILE A 1 199 ? -3.040 8.633 22.141 1.00 84.75 199 ILE A O 1
ATOM 1666 N N . HIS A 1 200 ? -2.734 9.667 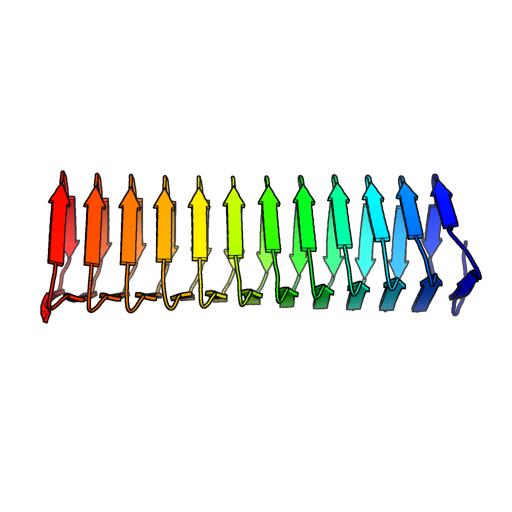20.159 1.00 86.75 200 HIS A N 1
ATOM 1667 C CA . HIS A 1 200 ? -3.784 10.660 20.280 1.00 86.75 200 HIS A CA 1
ATOM 1668 C C . HIS A 1 200 ? -4.824 10.475 19.177 1.00 86.75 200 HIS A C 1
ATOM 1670 O O . HIS A 1 200 ? -4.553 10.676 17.989 1.00 86.75 200 HIS A O 1
ATOM 1676 N N . TYR A 1 201 ? -6.045 10.157 19.585 1.00 83.50 201 TYR A N 1
ATOM 1677 C CA . TYR A 1 201 ? -7.176 10.001 18.686 1.00 83.50 201 TYR A CA 1
ATOM 1678 C C . TYR A 1 201 ? -8.276 11.003 19.007 1.00 83.50 201 TYR A C 1
ATOM 1680 O O . TYR A 1 201 ? -8.736 11.109 20.145 1.00 83.50 201 TYR A O 1
ATOM 1688 N N . LEU A 1 202 ? -8.764 11.678 17.972 1.00 86.00 202 LEU A N 1
ATOM 1689 C CA . LEU A 1 202 ? -9.989 12.464 18.033 1.00 86.00 202 LEU A CA 1
ATOM 1690 C C . LEU A 1 202 ? -10.886 12.000 16.900 1.00 86.00 202 LEU A C 1
ATOM 1692 O O . LEU A 1 202 ? -10.674 12.356 15.736 1.00 86.00 202 LEU A O 1
ATOM 1696 N N . CYS A 1 203 ? -11.883 11.182 17.242 1.00 82.81 203 CYS A N 1
ATOM 1697 C CA . CYS A 1 203 ? -12.807 10.678 16.240 1.00 82.81 203 CYS A CA 1
ATOM 1698 C C . CYS A 1 203 ? -14.257 10.610 16.703 1.00 82.81 203 CYS A C 1
ATOM 1700 O O . CYS A 1 203 ? -14.560 10.407 17.870 1.00 82.81 203 CYS A O 1
ATOM 1702 N N . THR A 1 204 ? -15.215 10.730 15.780 1.00 85.69 204 THR A N 1
ATOM 1703 C CA . THR A 1 204 ? -16.624 10.575 16.187 1.00 85.69 204 THR A CA 1
ATOM 1704 C C . THR A 1 204 ? -16.913 9.131 16.593 1.00 85.69 204 THR A C 1
ATOM 1706 O O . THR A 1 204 ? -17.557 8.892 17.614 1.00 85.69 204 THR A O 1
ATOM 1709 N N . ARG A 1 205 ? -16.401 8.163 15.827 1.00 84.62 205 ARG A N 1
ATOM 1710 C CA . ARG A 1 205 ? -16.545 6.732 16.093 1.00 84.62 205 ARG A CA 1
ATOM 1711 C C . ARG A 1 205 ? -15.193 6.056 16.033 1.00 84.62 205 ARG A C 1
ATOM 1713 O O . ARG A 1 205 ? -14.462 6.245 15.060 1.00 84.62 205 ARG A O 1
ATOM 1720 N N . PHE A 1 206 ? -14.938 5.233 17.031 1.00 84.69 206 PHE A N 1
ATOM 1721 C CA . PHE A 1 206 ? -13.720 4.464 17.152 1.00 84.69 206 PHE A CA 1
ATOM 1722 C C . PHE A 1 206 ? -14.069 3.012 17.456 1.00 84.69 206 PHE A C 1
ATOM 1724 O O . PHE A 1 206 ? -14.830 2.744 18.388 1.00 84.69 206 PHE A O 1
ATOM 1731 N N . THR A 1 207 ? -13.566 2.097 16.632 1.00 86.12 207 THR A N 1
ATOM 1732 C CA . THR A 1 207 ? -13.804 0.661 16.777 1.00 86.12 207 THR A CA 1
ATOM 1733 C C . THR A 1 207 ? -12.488 -0.099 16.697 1.00 86.12 207 THR A C 1
ATOM 1735 O O . THR A 1 207 ? -11.782 0.022 15.692 1.00 86.12 207 THR A O 1
ATOM 1738 N N . ILE A 1 208 ? -12.197 -0.898 17.718 1.00 84.88 208 ILE A N 1
ATOM 1739 C CA . ILE A 1 208 ? -11.086 -1.852 17.723 1.00 84.88 208 ILE A CA 1
ATOM 1740 C C . ILE A 1 208 ? -11.649 -3.257 17.937 1.00 84.88 208 ILE A C 1
ATOM 1742 O O . ILE A 1 208 ? -12.498 -3.459 18.804 1.00 84.88 208 ILE A O 1
ATOM 1746 N N . PHE A 1 209 ? -11.159 -4.215 17.158 1.00 87.06 209 PHE A N 1
ATOM 1747 C CA . PHE A 1 209 ? -11.422 -5.637 17.340 1.00 87.06 209 PHE A CA 1
ATOM 1748 C C . PHE A 1 209 ? -10.088 -6.375 17.424 1.00 87.06 209 PHE A C 1
ATOM 1750 O O . PHE A 1 209 ? -9.364 -6.397 16.426 1.00 87.06 209 PHE A O 1
ATOM 1757 N N . VAL A 1 210 ? -9.767 -6.907 18.608 1.00 84.69 210 VAL A N 1
ATOM 1758 C CA . VAL A 1 210 ? -8.522 -7.639 18.877 1.00 84.69 210 VAL A CA 1
ATOM 1759 C C . VAL A 1 210 ? -8.813 -8.827 19.791 1.00 84.69 210 VAL A C 1
ATOM 1761 O O . VAL A 1 210 ? -8.912 -8.618 20.996 1.00 84.69 210 VAL A O 1
ATOM 1764 N N . PRO A 1 211 ? -9.030 -10.036 19.244 1.00 81.25 211 PRO A N 1
ATOM 1765 C CA . PRO A 1 211 ? -9.311 -11.220 20.035 1.00 81.25 211 PRO A CA 1
ATOM 1766 C C . PRO A 1 211 ? -8.178 -11.574 21.013 1.00 81.25 211 PRO A C 1
ATOM 1768 O O . PRO A 1 211 ? -8.442 -11.679 22.209 1.00 81.25 211 PRO A O 1
ATOM 1771 N N . ASP A 1 212 ? -6.928 -11.670 20.561 1.00 86.62 212 ASP A N 1
ATOM 1772 C CA . ASP A 1 212 ? -5.918 -12.345 21.389 1.00 86.62 212 ASP A CA 1
ATOM 1773 C C . ASP A 1 212 ? -5.165 -11.382 22.331 1.00 86.62 212 ASP A C 1
ATOM 1775 O O . ASP A 1 212 ? -5.183 -11.538 23.559 1.00 86.62 212 ASP A O 1
ATOM 1779 N N . SER A 1 213 ? -4.470 -10.365 21.801 1.00 85.44 213 SER A N 1
ATOM 1780 C CA . SER A 1 213 ? -3.604 -9.519 22.638 1.00 85.44 213 SER A CA 1
ATOM 1781 C C . SER A 1 213 ? -3.594 -8.029 22.306 1.00 85.44 213 SER A C 1
ATOM 1783 O O . SER A 1 213 ? -3.254 -7.596 21.203 1.00 85.44 213 SER A O 1
ATOM 1785 N N . LEU A 1 214 ? -3.924 -7.213 23.315 1.00 86.69 214 LEU A N 1
ATOM 1786 C CA . LEU A 1 214 ? -3.983 -5.758 23.213 1.00 86.69 214 LEU A CA 1
ATOM 1787 C C . LEU A 1 214 ? -3.116 -5.070 24.281 1.00 86.69 214 LEU A C 1
ATOM 1789 O O . LEU A 1 214 ? -3.375 -5.149 25.486 1.00 86.69 214 LEU A O 1
ATOM 1793 N N . TYR A 1 215 ? -2.113 -4.323 23.815 1.00 86.94 215 TYR A N 1
ATOM 1794 C CA . TYR A 1 215 ? -1.182 -3.549 24.636 1.00 86.94 215 TYR A CA 1
ATOM 1795 C C . TYR A 1 215 ? -1.349 -2.053 24.367 1.00 86.94 215 TYR A C 1
ATOM 1797 O O . TYR A 1 215 ? -1.100 -1.586 23.254 1.00 86.94 215 TYR A O 1
ATOM 1805 N N . LEU A 1 216 ? -1.747 -1.284 25.385 1.00 85.25 216 LEU A N 1
ATOM 1806 C CA . LEU A 1 216 ? -1.948 0.165 25.294 1.00 85.25 216 LEU A CA 1
ATOM 1807 C C . LEU A 1 216 ? -1.073 0.921 26.293 1.00 85.25 216 LEU A C 1
ATOM 1809 O O . LEU A 1 216 ? -1.199 0.741 27.505 1.00 85.25 216 LEU A O 1
ATOM 1813 N N . TYR A 1 217 ? -0.263 1.848 25.786 1.00 85.94 217 TYR A N 1
ATOM 1814 C CA . TYR A 1 217 ? 0.599 2.707 26.592 1.00 85.94 217 TYR A CA 1
ATOM 1815 C C . TYR A 1 217 ? 0.479 4.176 26.168 1.00 85.94 217 TYR A C 1
ATOM 1817 O O . TYR A 1 217 ? 0.688 4.506 25.000 1.00 85.94 217 TYR A O 1
ATOM 1825 N N . GLN A 1 218 ? 0.190 5.071 27.119 1.00 86.38 218 GLN A N 1
ATOM 1826 C CA . GLN A 1 218 ? 0.069 6.520 26.889 1.00 86.38 218 GLN A CA 1
ATOM 1827 C C . GLN A 1 218 ? -0.935 6.859 25.784 1.00 86.38 218 GLN A C 1
ATOM 1829 O O . GLN A 1 218 ? -0.589 7.375 24.720 1.00 86.38 218 GLN A O 1
ATOM 1834 N N . ILE A 1 219 ? -2.202 6.544 26.037 1.00 80.81 219 ILE A N 1
ATOM 1835 C CA . ILE A 1 219 ? -3.269 6.718 25.054 1.00 80.81 219 ILE A CA 1
ATOM 1836 C C . ILE A 1 219 ? -4.217 7.835 25.493 1.00 80.81 219 ILE A C 1
ATOM 1838 O O . ILE A 1 219 ? -4.798 7.792 26.578 1.00 80.81 219 ILE A O 1
ATOM 1842 N N . HIS A 1 220 ? -4.430 8.805 24.608 1.00 82.62 220 HIS A N 1
ATOM 1843 C CA . HIS A 1 220 ? -5.394 9.887 24.778 1.00 82.62 220 HIS A CA 1
ATOM 1844 C C . HIS A 1 220 ? -6.450 9.839 23.681 1.00 82.62 220 HIS A C 1
ATOM 1846 O O . HIS A 1 220 ? -6.164 9.908 22.486 1.00 82.62 220 HIS A O 1
ATOM 1852 N N . CYS A 1 221 ? -7.698 9.756 24.108 1.00 75.81 221 CYS A N 1
ATOM 1853 C CA . CYS A 1 221 ? -8.797 9.377 23.248 1.00 75.81 221 CYS A CA 1
ATOM 1854 C C . CYS A 1 221 ? -10.007 10.271 23.491 1.00 75.81 221 CYS A C 1
ATOM 1856 O O . CYS A 1 221 ? -10.558 10.277 24.593 1.00 75.81 221 CYS A O 1
ATOM 1858 N N . LEU A 1 222 ? -10.457 10.979 22.457 1.00 79.81 222 LEU A N 1
ATOM 1859 C CA . LEU A 1 222 ? -11.641 11.830 22.514 1.00 79.81 222 LEU A CA 1
ATOM 1860 C C . LEU A 1 222 ? -12.660 11.357 21.475 1.00 79.81 222 LEU A C 1
ATOM 1862 O O . LEU A 1 222 ? -12.441 11.484 20.266 1.00 79.81 222 LEU A O 1
ATOM 1866 N N . TYR A 1 223 ? -13.771 10.789 21.954 1.00 77.12 223 TYR A N 1
ATOM 1867 C CA . TYR A 1 223 ? -14.754 10.124 21.102 1.00 77.12 223 TYR A CA 1
ATOM 1868 C C . TYR A 1 223 ? -16.198 10.488 21.407 1.00 77.12 223 TYR A C 1
ATOM 1870 O O . TYR A 1 223 ? -16.559 10.801 22.532 1.00 77.12 223 TYR A O 1
ATOM 1878 N N . THR A 1 224 ? -17.085 10.342 20.421 1.00 73.38 224 THR A N 1
ATOM 1879 C CA . THR A 1 224 ? -18.527 10.270 20.731 1.00 73.38 224 THR A CA 1
ATOM 1880 C C . THR A 1 224 ? -18.955 8.829 21.000 1.00 73.38 224 THR A C 1
ATOM 1882 O O . THR A 1 224 ? -19.778 8.568 21.870 1.00 73.38 224 THR A O 1
ATOM 1885 N N . ARG A 1 225 ? -18.388 7.856 20.280 1.00 72.06 225 ARG A N 1
ATOM 1886 C CA . ARG A 1 225 ? -18.681 6.434 20.481 1.00 72.06 225 ARG A CA 1
ATOM 1887 C C . ARG A 1 225 ? -17.423 5.597 20.373 1.00 72.06 225 ARG A C 1
ATOM 1889 O O . ARG A 1 225 ? -16.699 5.718 19.383 1.00 72.06 225 ARG A O 1
ATOM 1896 N N . PHE A 1 226 ? -17.243 4.724 21.350 1.00 76.75 226 PHE A N 1
ATOM 1897 C CA . PHE A 1 226 ? -16.135 3.790 21.429 1.00 76.75 226 PHE A CA 1
ATOM 1898 C C . PHE A 1 226 ? -16.648 2.360 21.582 1.00 76.75 226 PHE A C 1
ATOM 1900 O O . PHE A 1 226 ? -17.507 2.107 22.428 1.00 76.75 226 PHE A O 1
ATOM 1907 N N . ILE A 1 227 ? -16.126 1.460 20.751 1.00 77.88 227 ILE A N 1
ATOM 1908 C CA . ILE A 1 227 ? -16.426 0.028 20.775 1.00 77.88 227 ILE A CA 1
ATOM 1909 C C . ILE A 1 227 ? -15.098 -0.730 20.762 1.00 77.88 227 ILE A C 1
ATOM 1911 O O . ILE A 1 227 ? -14.294 -0.534 19.847 1.00 77.88 227 ILE A O 1
ATOM 1915 N N . THR A 1 228 ? -14.896 -1.604 21.741 1.00 78.38 228 THR A N 1
ATOM 1916 C CA . THR A 1 228 ? -13.771 -2.548 21.788 1.00 78.38 228 THR A CA 1
ATOM 1917 C C . THR A 1 228 ? -14.255 -3.958 22.060 1.00 78.38 228 THR A C 1
ATOM 1919 O O . THR A 1 228 ? -15.189 -4.136 22.839 1.00 78.38 228 THR A O 1
ATOM 1922 N N . PHE A 1 229 ? -13.580 -4.931 21.457 1.00 79.06 229 PHE A N 1
ATOM 1923 C CA . PHE A 1 229 ? -13.716 -6.356 21.749 1.00 79.06 229 PHE A CA 1
ATOM 1924 C C . PHE A 1 229 ? -12.319 -6.923 22.011 1.00 79.06 229 PHE A C 1
ATOM 1926 O O . PHE A 1 229 ? -11.487 -6.839 21.101 1.00 79.06 229 PHE A O 1
ATOM 1933 N N . VAL A 1 230 ? -12.074 -7.404 23.239 1.00 76.44 230 VAL A N 1
ATOM 1934 C CA . VAL A 1 230 ? -10.799 -8.016 23.673 1.00 76.44 230 VAL A CA 1
ATOM 1935 C C . VAL A 1 230 ? -11.065 -9.135 24.700 1.00 76.44 230 VAL A C 1
ATOM 1937 O O . VAL A 1 230 ? -11.139 -8.847 25.894 1.00 76.44 230 VAL A O 1
ATOM 1940 N N . PRO A 1 231 ? -11.251 -10.390 24.260 1.00 65.94 231 PRO A N 1
ATOM 1941 C CA . PRO A 1 231 ? -11.573 -11.523 25.118 1.00 65.94 231 PRO A CA 1
ATOM 1942 C C . PRO A 1 231 ? -10.384 -12.060 25.929 1.00 65.94 231 PRO A C 1
ATOM 1944 O O . PRO A 1 231 ? -10.601 -12.454 27.074 1.00 65.94 231 PRO A O 1
ATOM 1947 N N . ASP A 1 232 ? -9.160 -12.058 25.391 1.00 80.25 232 ASP A N 1
ATOM 1948 C CA . ASP A 1 232 ? -8.068 -12.836 25.994 1.00 80.25 232 ASP A CA 1
ATOM 1949 C C . ASP A 1 232 ? -7.136 -12.000 26.881 1.00 80.25 232 ASP A C 1
ATOM 1951 O O . ASP A 1 232 ? -7.156 -12.132 28.108 1.00 80.25 232 ASP A O 1
ATOM 1955 N N . SER A 1 233 ? -6.295 -11.137 26.295 1.00 79.50 233 SER A N 1
ATOM 1956 C CA . SER A 1 233 ? -5.285 -10.390 27.058 1.00 79.50 233 SER A CA 1
ATOM 1957 C C . SER A 1 233 ? -5.304 -8.882 26.800 1.00 79.50 233 SER A C 1
ATOM 1959 O O . SER A 1 233 ? -5.231 -8.395 25.672 1.00 79.50 233 SER A O 1
ATOM 1961 N N . LEU A 1 234 ? -5.377 -8.120 27.897 1.00 82.81 234 LEU A N 1
ATOM 1962 C CA . LEU A 1 234 ? -5.467 -6.663 27.898 1.00 82.81 234 LEU A CA 1
ATOM 1963 C C . LEU A 1 234 ? -4.465 -6.073 28.894 1.00 82.81 234 LEU A C 1
ATOM 1965 O O . LEU A 1 234 ? -4.553 -6.323 30.097 1.00 82.81 234 LEU A O 1
ATOM 1969 N N . SER A 1 235 ? -3.552 -5.229 28.415 1.00 83.31 235 SER A N 1
ATOM 1970 C CA . SER A 1 235 ? -2.655 -4.451 29.275 1.00 83.31 235 SER A CA 1
ATOM 1971 C C . SER A 1 235 ? -2.762 -2.960 28.974 1.00 83.31 235 SER A C 1
ATOM 1973 O O . SER A 1 235 ? -2.683 -2.522 27.825 1.00 83.31 235 SER A O 1
ATOM 1975 N N . LEU A 1 236 ? -2.978 -2.170 30.027 1.00 81.38 236 LEU A N 1
ATOM 1976 C CA . LEU A 1 236 ? -3.274 -0.744 29.938 1.00 81.38 236 LEU A CA 1
ATOM 1977 C C . LEU A 1 236 ? -2.345 0.052 30.857 1.00 81.38 236 LEU A C 1
ATOM 1979 O O . LEU A 1 236 ? -2.281 -0.216 32.057 1.00 81.38 236 LEU A O 1
ATOM 1983 N N . TYR A 1 237 ? -1.688 1.079 30.322 1.00 78.25 237 TYR A N 1
ATOM 1984 C CA . TYR A 1 237 ? -0.867 2.002 31.103 1.00 78.25 237 TYR A CA 1
ATOM 1985 C C . TYR A 1 237 ? -1.071 3.455 30.659 1.00 78.25 237 TYR A C 1
ATOM 1987 O O . TYR A 1 237 ? -0.922 3.777 29.482 1.00 78.25 237 TYR A O 1
ATOM 1995 N N . GLN A 1 238 ? -1.384 4.340 31.617 1.00 80.50 238 GLN A N 1
ATOM 1996 C CA . GLN A 1 238 ? -1.609 5.781 31.405 1.00 80.50 238 GLN A CA 1
ATOM 1997 C C . GLN A 1 238 ? -2.601 6.080 30.271 1.00 80.50 238 GLN A C 1
ATOM 1999 O O . GLN A 1 238 ? -2.225 6.517 29.183 1.00 80.50 238 GLN A O 1
ATOM 2004 N N . ILE A 1 239 ? -3.888 5.841 30.527 1.00 76.31 239 ILE A N 1
ATOM 2005 C CA . ILE A 1 239 ? -4.929 6.017 29.516 1.00 76.31 239 ILE A CA 1
ATOM 2006 C C . ILE A 1 239 ? -5.966 7.038 29.959 1.00 76.31 239 ILE A C 1
ATOM 2008 O O . ILE A 1 239 ? -6.496 6.972 31.067 1.00 76.31 239 ILE A O 1
ATOM 2012 N N . HIS A 1 240 ? -6.292 7.951 29.048 1.00 78.50 240 HIS A N 1
ATOM 2013 C CA . HIS A 1 240 ? -7.325 8.957 29.230 1.00 78.50 240 HIS A CA 1
ATOM 2014 C C . HIS A 1 240 ? -8.365 8.853 28.114 1.00 78.50 240 HIS A C 1
ATOM 2016 O O . HIS A 1 240 ? -8.091 9.166 26.952 1.00 78.50 240 HIS A O 1
ATOM 2022 N N . TYR A 1 241 ? -9.580 8.452 28.488 1.00 75.62 241 TYR A N 1
ATOM 2023 C CA . TYR A 1 241 ? -10.743 8.435 27.607 1.00 75.62 241 TYR A CA 1
ATOM 2024 C C . TYR A 1 241 ? -11.707 9.557 27.979 1.00 75.62 241 TYR A C 1
ATOM 2026 O O . TYR A 1 241 ? -12.108 9.685 29.134 1.00 75.62 241 TYR A O 1
ATOM 2034 N N . LEU A 1 242 ? -12.146 10.319 26.983 1.00 75.75 242 LEU A N 1
ATOM 2035 C CA . LEU A 1 242 ? -13.298 11.201 27.098 1.00 75.75 242 LEU A CA 1
ATOM 2036 C C . LEU A 1 242 ? -14.302 10.802 26.023 1.00 75.75 242 LEU A C 1
ATOM 2038 O O . LEU A 1 242 ? -14.076 11.012 24.830 1.00 75.75 242 LEU A O 1
ATOM 2042 N N . CYS A 1 243 ? -15.391 10.160 26.448 1.00 73.50 243 CYS A N 1
ATOM 2043 C CA . CYS A 1 243 ? -16.404 9.659 25.533 1.00 73.50 243 CYS A CA 1
ATOM 2044 C C . CYS A 1 243 ? -17.828 9.890 26.026 1.00 73.50 243 CYS A C 1
ATOM 2046 O O . CYS A 1 243 ? -18.085 9.926 27.226 1.00 73.50 243 CYS A O 1
ATOM 2048 N N . THR A 1 244 ? -18.764 10.045 25.084 1.00 73.12 244 THR A N 1
ATOM 2049 C CA . THR A 1 244 ? -20.191 10.144 25.429 1.00 73.12 244 THR A CA 1
ATOM 2050 C C . THR A 1 244 ? -20.865 8.777 25.511 1.00 73.12 244 THR A C 1
ATOM 2052 O O . THR A 1 244 ? -21.859 8.635 26.218 1.00 73.12 244 THR A O 1
ATOM 2055 N N . ARG A 1 245 ? -20.343 7.761 24.806 1.00 68.88 245 ARG A N 1
ATOM 2056 C CA . ARG A 1 245 ? -20.786 6.361 24.899 1.00 68.88 245 ARG A CA 1
ATOM 2057 C C . ARG A 1 245 ? -19.615 5.394 24.756 1.00 68.88 245 ARG A C 1
ATOM 2059 O O . ARG A 1 245 ? -18.816 5.526 23.825 1.00 68.88 245 ARG A O 1
ATOM 2066 N N . PHE A 1 246 ? -19.594 4.392 25.627 1.00 72.12 246 PHE A N 1
ATOM 2067 C CA . PHE A 1 246 ? -18.529 3.405 25.751 1.00 72.12 246 PHE A CA 1
ATOM 2068 C C . PHE A 1 246 ? -19.118 1.998 25.858 1.00 72.12 246 PHE A C 1
ATOM 2070 O O . PHE A 1 246 ? -20.029 1.782 26.657 1.00 72.12 246 PHE A O 1
ATOM 2077 N N . THR A 1 247 ? -18.619 1.062 25.052 1.00 74.75 247 THR A N 1
ATOM 2078 C CA . THR A 1 247 ? -19.017 -0.353 25.093 1.00 74.75 247 THR A CA 1
ATOM 2079 C C . THR A 1 247 ? -17.789 -1.245 24.940 1.00 74.75 247 THR A C 1
ATOM 2081 O O . THR A 1 247 ? -17.065 -1.105 23.952 1.00 74.75 247 THR A O 1
ATOM 2084 N N . ILE A 1 248 ? -17.594 -2.157 25.893 1.00 72.50 248 ILE A N 1
ATOM 2085 C CA . ILE A 1 248 ? -16.595 -3.232 25.854 1.00 72.50 248 ILE A CA 1
ATOM 2086 C C . ILE A 1 248 ? -17.351 -4.557 25.782 1.00 72.50 248 ILE A C 1
ATOM 2088 O O . ILE A 1 248 ? -18.372 -4.707 26.459 1.00 72.50 248 ILE A O 1
ATOM 2092 N N . PHE A 1 249 ? -16.842 -5.469 24.964 1.00 66.00 249 PHE A N 1
ATOM 2093 C CA . PHE A 1 249 ? -17.273 -6.854 24.854 1.00 66.00 249 PHE A CA 1
ATOM 2094 C C . PHE A 1 249 ? -16.098 -7.784 25.137 1.00 66.00 249 PHE A C 1
ATOM 2096 O O . PHE A 1 249 ? -14.964 -7.412 24.744 1.00 66.00 249 PHE A O 1
#